Protein AF-A0A2M7T286-F1 (afdb_monomer)

Secondary structure (DSSP, 8-state):
---HHHHHHHHHHHHHH----PPPTTEEEEEEE-TTTSPPPPS--EEEEEE-TTS-EEEEEEES-HHHHHHHHHHTTSS-TT-EEEEEEE-TTS-HHHHHHHHHHHHHHH--TGGGSTT-TT--HHHHHHHHHHHHHHHTTTTS-HHHHHHHHHHHTTSS-HHHHHT-HHHHHHHHTT-

Mean predicted aligned error: 14.72 Å

pLDDT: mean 72.63, std 16.58, range [39.44, 93.81]

Foldseek 3Di:
DPPPVVVVVCVVVVVVPCPPPDDDPFWPDKDKDDPVPDDADDQAWAKKWKAALVRATADIDTDRGRRVVVVVCVVVVVDDHRIMMIITGGDPPDDPVVRLVVSVVCCVVRVHPQVPDAPRPHDPPLVVVLVVLVVVCVVCPPVDDPVSNVVNVCSNVVVDDVVVVVVDPVVVVVVVVPD

Solvent-accessible surface area (backbone atoms only — not comparable to full-atom values): 10495 Å² total; per-residue (Å²): 136,84,59,70,69,57,58,52,51,55,58,58,55,49,64,74,70,51,70,80,72,75,78,64,89,56,62,69,46,74,51,77,35,39,77,89,83,46,76,70,63,66,86,35,29,31,39,40,35,36,23,41,78,83,74,46,56,38,33,64,44,71,35,75,36,41,34,66,52,51,55,49,33,42,78,70,64,74,52,53,95,64,35,36,33,44,35,41,35,40,40,91,82,58,55,69,68,59,54,54,50,52,46,52,50,49,44,67,75,66,59,23,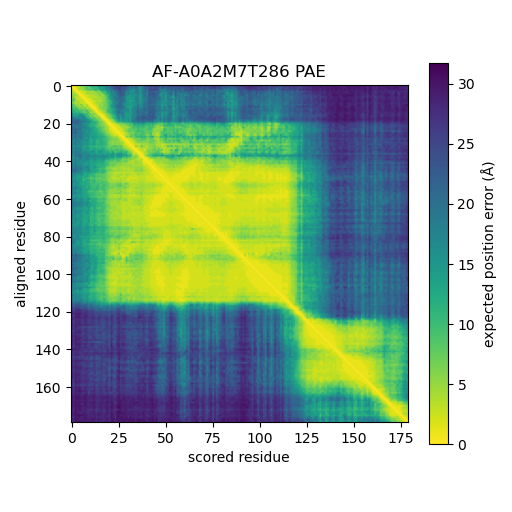61,46,64,69,41,87,72,28,84,88,40,46,57,60,56,57,51,46,52,52,50,48,54,49,48,66,76,39,64,88,75,58,54,72,70,58,51,53,51,51,51,33,47,73,70,56,80,40,61,66,78,76,44,72,76,44,72,57,62,66,48,61,65,56,73,77,113

Sequence (179 aa):
MISTKKALFYLVLFFSSLQAVELPPGVFGTSCYNYFTEELPPKSKGIYQIYNQNNTIKYVGSSLDINKRLSVHYKNGLLEAGDFIHAVIFYEEVRQVDILNYERILIRKLSPILNKHPGAPGRSWRSEQLSKLQAFSDHNQGLLNSESQIMINNLLSGKVKYKDFIVSRNLLKLMKIFR

Nearest PDB structures (foldseek):
  2lwf-assembly1_A  TM=7.433E-01  e=3.226E-04  Arabidopsis thaliana
  1yd6-assembly1_D  TM=7.441E-01  e=2.507E-04  [Bacillus] caldotenax
  1xfg-assembly1_A  TM=5.212E-01  e=2.212E+00  Escherichia coli
  6qzz-assembly1_A  TM=2.409E-01  e=8.060E-01  Omphalotus olearius
  5n0p-assembly1_B  TM=2.512E-01  e=1.037E+00  Omphalotus olearius

Radius of gyration: 20.48 Å; Cα contacts (8 Å, |Δi|>4): 198; chains: 1; bounding box: 41×47×57 Å

Structure (mmCIF, N/CA/C/O backbone):
data_AF-A0A2M7T286-F1
#
_entry.id   AF-A0A2M7T286-F1
#
loop_
_atom_site.group_PDB
_atom_site.id
_atom_site.type_symbol
_atom_site.label_atom_id
_atom_site.label_alt_id
_atom_site.label_comp_id
_atom_site.label_asym_id
_atom_site.label_entity_id
_atom_site.label_seq_id
_atom_site.pdbx_PDB_ins_code
_atom_site.Cartn_x
_atom_site.Cartn_y
_atom_site.Cartn_z
_atom_site.occupancy
_atom_site.B_iso_or_equiv
_atom_site.auth_seq_id
_atom_site.auth_comp_id
_atom_site.auth_asym_id
_atom_site.auth_atom_id
_atom_site.pdbx_PDB_model_num
ATOM 1 N N . MET A 1 1 ? -9.263 -9.805 26.322 1.00 39.44 1 MET A N 1
ATOM 2 C CA . MET A 1 1 ? -10.355 -10.623 25.745 1.00 39.44 1 MET A CA 1
ATOM 3 C C . MET A 1 1 ? -11.248 -9.727 24.902 1.00 39.44 1 MET A C 1
ATOM 5 O O . MET A 1 1 ? -11.949 -8.886 25.453 1.00 39.44 1 MET A O 1
ATOM 9 N N . ILE A 1 2 ? -11.175 -9.836 23.574 1.00 40.03 2 ILE A N 1
ATOM 10 C CA . ILE A 1 2 ? -12.084 -9.112 22.677 1.00 40.03 2 ILE A CA 1
ATOM 11 C C . ILE A 1 2 ? -13.447 -9.804 22.760 1.00 40.03 2 ILE A C 1
ATOM 13 O O . ILE A 1 2 ? -13.542 -11.018 22.609 1.00 40.03 2 ILE A O 1
ATOM 17 N N . SER A 1 3 ? -14.495 -9.035 23.057 1.00 45.22 3 SER A N 1
ATOM 18 C CA . SER A 1 3 ? -15.871 -9.534 23.094 1.00 45.22 3 SER A CA 1
ATOM 19 C C . SER A 1 3 ? -16.238 -10.134 21.735 1.00 45.22 3 SER A C 1
ATOM 21 O O . SER A 1 3 ? -16.127 -9.456 20.714 1.00 45.22 3 SER A O 1
ATOM 23 N N . THR A 1 4 ? -16.720 -11.377 21.722 1.00 47.72 4 THR A N 1
ATOM 24 C CA . THR A 1 4 ? -17.220 -12.102 20.537 1.00 47.72 4 THR A CA 1
ATOM 25 C C . THR A 1 4 ? -18.247 -11.304 19.726 1.00 47.72 4 THR A C 1
ATOM 27 O O . THR A 1 4 ? -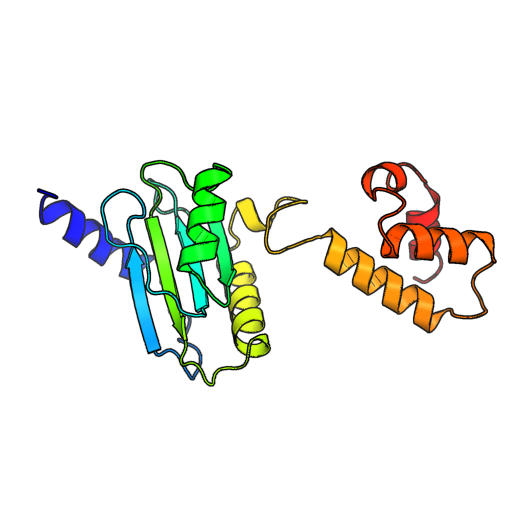18.347 -11.474 18.514 1.00 47.72 4 THR A O 1
ATOM 30 N N . LYS A 1 5 ? -18.943 -10.346 20.356 1.00 40.53 5 LYS A N 1
ATOM 31 C CA . LYS A 1 5 ? -19.857 -9.415 19.679 1.00 40.53 5 LYS A CA 1
ATOM 32 C C . LYS A 1 5 ? -19.144 -8.421 18.753 1.00 40.53 5 LYS A C 1
ATOM 34 O O . LYS A 1 5 ? -19.697 -8.076 17.716 1.00 40.53 5 LYS A O 1
ATOM 39 N N . LYS A 1 6 ? -17.920 -7.984 19.081 1.00 47.56 6 LYS A N 1
ATOM 40 C CA . LYS A 1 6 ? -17.124 -7.103 18.206 1.00 47.56 6 LYS A CA 1
ATOM 41 C C . LYS A 1 6 ? -16.619 -7.857 16.976 1.00 47.56 6 LYS A C 1
ATOM 43 O O . LYS A 1 6 ? -16.713 -7.323 15.880 1.00 47.56 6 LYS A O 1
ATOM 48 N N . ALA A 1 7 ? -16.164 -9.100 17.142 1.00 48.78 7 ALA A N 1
ATOM 49 C CA . ALA A 1 7 ? -15.716 -9.940 16.028 1.00 48.78 7 ALA A CA 1
ATOM 50 C C . ALA A 1 7 ? -16.847 -10.212 15.017 1.00 48.78 7 ALA A C 1
ATOM 52 O O . ALA A 1 7 ? -16.647 -10.042 13.818 1.00 48.78 7 ALA A O 1
ATOM 53 N N . LEU A 1 8 ? -18.058 -10.532 15.496 1.00 46.38 8 LEU A N 1
ATOM 54 C CA . LEU A 1 8 ? -19.230 -10.684 14.625 1.00 46.38 8 LEU A CA 1
ATOM 55 C C . LEU A 1 8 ? -19.619 -9.375 13.918 1.00 46.38 8 LEU A C 1
ATOM 57 O O . LEU A 1 8 ? -20.014 -9.408 12.759 1.00 46.38 8 LEU A O 1
ATOM 61 N N . PHE A 1 9 ? -19.498 -8.226 14.589 1.00 47.47 9 PHE A N 1
ATOM 62 C CA . PHE A 1 9 ? -19.827 -6.926 13.997 1.00 47.47 9 PHE A CA 1
ATOM 63 C C . PHE A 1 9 ? -18.887 -6.560 12.838 1.00 47.47 9 PHE A C 1
ATOM 65 O O . PHE A 1 9 ? -19.353 -6.108 11.793 1.00 47.47 9 PHE A O 1
ATOM 72 N N . TYR A 1 10 ? -17.584 -6.833 12.979 1.00 46.31 10 TYR A N 1
ATOM 73 C CA . TYR A 1 10 ? -16.629 -6.682 11.877 1.00 46.31 10 TYR A CA 1
ATOM 74 C C . TYR A 1 10 ? -16.924 -7.653 10.730 1.00 46.31 10 TYR A C 1
ATOM 76 O O . TYR A 1 10 ? -16.867 -7.246 9.576 1.00 46.31 10 TYR A O 1
ATOM 84 N N . LEU A 1 11 ? -17.314 -8.896 11.033 1.00 46.97 11 LEU A N 1
ATOM 85 C CA . LEU A 1 11 ? -17.616 -9.920 10.029 1.00 46.97 11 LEU A CA 1
ATOM 86 C C . LEU A 1 11 ? -18.897 -9.616 9.228 1.00 46.97 11 LEU A C 1
ATOM 88 O O . LEU A 1 11 ? -18.943 -9.863 8.027 1.00 46.97 11 LEU A O 1
ATOM 92 N N . VAL A 1 12 ? -19.918 -9.027 9.860 1.00 45.59 12 VAL A N 1
ATOM 93 C CA . VAL A 1 12 ? -21.179 -8.639 9.199 1.00 45.59 12 VAL A CA 1
ATOM 94 C C . VAL A 1 12 ? -21.024 -7.355 8.376 1.00 45.59 12 VAL A C 1
ATOM 96 O O . VAL A 1 12 ? -21.552 -7.279 7.270 1.00 45.59 12 VAL A O 1
ATOM 99 N N . LEU A 1 13 ? -20.262 -6.360 8.847 1.00 44.97 13 LEU A N 1
ATOM 100 C CA . LEU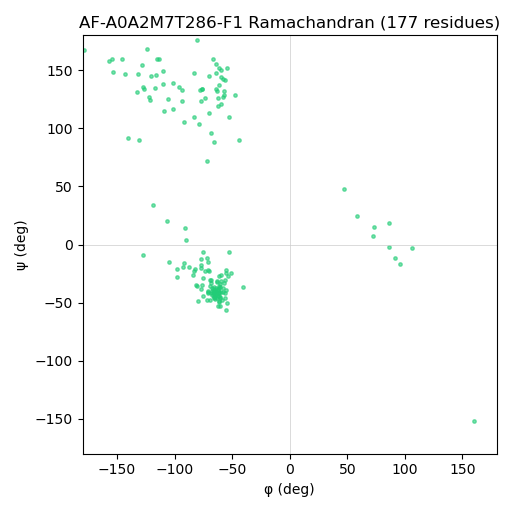 A 1 13 ? -19.979 -5.148 8.059 1.00 44.97 13 LEU A CA 1
ATOM 101 C C . LEU A 1 13 ? -19.041 -5.403 6.869 1.00 44.97 13 LEU A C 1
ATOM 103 O O . LEU A 1 13 ? -19.078 -4.647 5.897 1.00 44.97 13 LEU A O 1
ATOM 107 N N . PHE A 1 14 ? -18.241 -6.470 6.929 1.00 48.59 14 PHE A N 1
ATOM 108 C CA . PHE A 1 14 ? -17.347 -6.903 5.857 1.00 48.59 14 PHE A CA 1
ATOM 109 C C . PHE A 1 14 ? -18.107 -7.280 4.578 1.00 48.59 14 PHE A C 1
ATOM 111 O O . PHE A 1 14 ? -17.710 -6.881 3.486 1.00 48.59 14 PHE A O 1
ATOM 118 N N . PHE A 1 15 ? -19.242 -7.977 4.698 1.00 46.84 15 PHE A N 1
ATOM 119 C CA . PH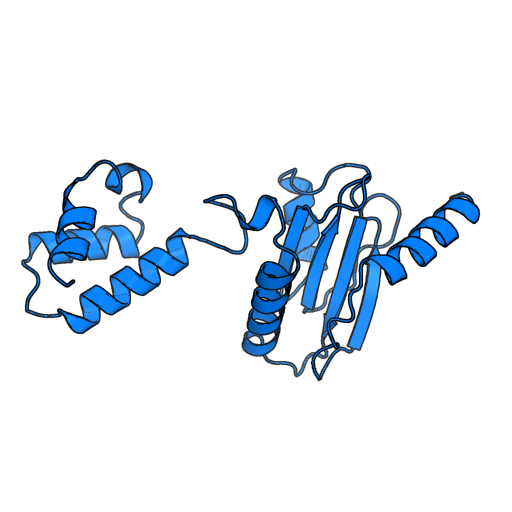E A 1 15 ? -20.043 -8.396 3.540 1.00 46.84 15 PHE A CA 1
ATOM 120 C C . PHE A 1 15 ? -20.825 -7.252 2.881 1.00 46.84 15 PHE A C 1
ATOM 122 O O . PHE A 1 15 ? -21.155 -7.339 1.702 1.00 46.84 15 PHE A O 1
ATOM 129 N N . SER A 1 16 ? -21.096 -6.166 3.606 1.00 43.31 16 SER A N 1
ATOM 130 C CA . SER A 1 16 ? -21.932 -5.065 3.109 1.00 43.31 16 SER A CA 1
ATOM 131 C C . SER A 1 16 ? -21.164 -4.045 2.261 1.00 43.31 16 SER A C 1
ATOM 133 O O . SER A 1 16 ? -21.766 -3.374 1.425 1.00 43.31 16 SER A O 1
ATOM 135 N N . SER A 1 17 ? -19.848 -3.897 2.471 1.00 45.59 17 SER A N 1
ATOM 136 C CA . SER A 1 17 ? -18.997 -2.944 1.731 1.00 45.59 17 SER A CA 1
ATOM 137 C C . SER A 1 17 ? -18.097 -3.602 0.679 1.00 45.59 17 SER A C 1
ATOM 139 O O . SER A 1 17 ? -17.625 -2.918 -0.233 1.00 45.59 17 SER A O 1
ATOM 141 N N . LEU A 1 18 ? -17.924 -4.928 0.730 1.00 48.03 18 LEU A N 1
ATOM 142 C CA . LEU A 1 18 ? -17.465 -5.737 -0.399 1.00 48.03 18 LEU A CA 1
ATOM 143 C C . LEU A 1 18 ? -18.593 -5.836 -1.437 1.00 48.03 18 LEU A C 1
ATOM 145 O O . LEU A 1 18 ? -19.182 -6.889 -1.658 1.00 48.03 18 LEU A O 1
ATOM 149 N N . GLN A 1 19 ? -18.870 -4.736 -2.141 1.00 51.16 19 GLN A N 1
ATOM 150 C CA . GLN A 1 19 ? -19.332 -4.871 -3.521 1.00 51.16 19 GLN A CA 1
ATOM 151 C C . GLN A 1 19 ? -18.300 -5.753 -4.219 1.00 51.16 19 GLN A C 1
ATOM 153 O O . GLN A 1 19 ? -17.154 -5.330 -4.357 1.00 51.16 19 GLN A O 1
ATOM 158 N N . ALA A 1 20 ? -18.701 -6.985 -4.541 1.00 54.50 20 ALA A N 1
ATOM 159 C CA . ALA A 1 20 ? -17.863 -8.092 -4.982 1.00 54.50 20 ALA A CA 1
ATOM 160 C C . ALA A 1 20 ? -16.819 -7.648 -6.016 1.00 54.50 20 ALA A C 1
ATOM 162 O O . ALA A 1 20 ? -17.055 -7.634 -7.224 1.00 54.50 20 ALA A O 1
ATOM 163 N N . VAL A 1 21 ? -15.643 -7.238 -5.543 1.00 64.25 21 VAL A N 1
ATOM 164 C CA . VAL A 1 21 ? -14.481 -7.161 -6.408 1.00 64.25 21 VAL A CA 1
ATOM 165 C C . VAL A 1 21 ? -14.020 -8.597 -6.496 1.00 64.25 21 VAL A C 1
ATOM 167 O O . VAL A 1 21 ? -13.492 -9.132 -5.523 1.00 64.25 21 VAL A O 1
ATOM 170 N N . GLU A 1 22 ? -14.315 -9.227 -7.632 1.00 73.62 22 GLU A N 1
ATOM 171 C CA . GLU A 1 22 ? -13.826 -10.566 -7.927 1.00 73.62 22 GLU A CA 1
ATOM 172 C C . GLU A 1 22 ? -12.330 -10.621 -7.630 1.00 73.62 22 GLU A C 1
ATOM 174 O O . GLU A 1 22 ? -11.558 -9.747 -8.050 1.00 73.62 22 GLU A O 1
ATOM 179 N N . LEU A 1 23 ? -11.945 -11.623 -6.842 1.00 74.50 23 LEU A N 1
ATOM 180 C CA . LEU A 1 23 ? -10.549 -11.829 -6.520 1.00 74.50 23 LEU A CA 1
ATOM 181 C C . LEU A 1 23 ? -9.805 -12.144 -7.822 1.00 74.50 23 LEU A C 1
ATOM 183 O O . LEU A 1 23 ? -10.263 -12.980 -8.603 1.00 74.50 23 LEU A O 1
ATOM 187 N N . PRO A 1 24 ? -8.669 -11.483 -8.080 1.00 76.62 24 PRO A N 1
ATOM 188 C CA . PRO A 1 24 ? -7.876 -11.782 -9.256 1.00 76.62 24 PRO A CA 1
ATOM 189 C C . PRO A 1 24 ? -7.342 -13.221 -9.180 1.00 76.62 24 PRO A C 1
ATOM 191 O O . PRO A 1 24 ? -7.169 -13.767 -8.085 1.00 76.62 24 PRO A O 1
ATOM 194 N N . PRO A 1 25 ? -7.029 -13.846 -10.325 1.00 76.00 25 PRO A N 1
ATOM 195 C CA . PRO A 1 25 ? -6.355 -15.137 -10.329 1.00 76.00 25 PRO A CA 1
ATOM 196 C C . PRO A 1 25 ? -5.033 -15.056 -9.550 1.00 76.00 25 PRO A C 1
ATOM 198 O O . PRO A 1 25 ? -4.311 -14.059 -9.621 1.00 76.00 25 PRO A O 1
ATOM 201 N N . GLY A 1 26 ? -4.716 -16.115 -8.802 1.00 75.56 26 GLY A N 1
ATOM 202 C CA . GLY A 1 26 ? -3.483 -16.192 -8.015 1.00 75.56 26 GLY A CA 1
ATOM 203 C C . GLY A 1 26 ? -3.559 -15.582 -6.607 1.00 75.56 26 GLY A C 1
ATOM 204 O O . GLY A 1 26 ? -2.520 -15.309 -6.001 1.00 75.56 26 GLY A O 1
ATOM 205 N N . VAL A 1 27 ? -4.759 -15.384 -6.057 1.00 75.50 27 VAL A N 1
ATOM 206 C CA . VAL A 1 27 ? -4.933 -15.064 -4.632 1.00 75.50 27 VAL A CA 1
ATOM 207 C C . VAL A 1 27 ? -4.756 -16.328 -3.790 1.00 75.50 27 VAL A C 1
ATOM 209 O O . VAL A 1 27 ? -5.452 -17.316 -3.997 1.00 75.50 27 VAL A O 1
ATOM 212 N N . PHE A 1 28 ? -3.827 -16.270 -2.836 1.00 72.50 28 PHE A N 1
ATOM 213 C CA . PHE A 1 28 ? -3.577 -17.324 -1.849 1.00 72.50 28 PHE A CA 1
ATOM 214 C C . PHE A 1 28 ? -4.579 -17.256 -0.692 1.00 72.50 28 PHE A C 1
ATOM 216 O O . PHE A 1 28 ? -5.006 -18.277 -0.164 1.00 72.50 28 PHE A O 1
ATOM 223 N N . GLY A 1 29 ? -4.972 -16.043 -0.300 1.00 75.88 29 GLY A N 1
ATOM 224 C CA . GLY A 1 29 ? -5.943 -15.839 0.764 1.00 75.88 29 GLY A CA 1
ATOM 225 C C . GLY A 1 29 ? -6.258 -14.371 1.007 1.00 75.88 29 GLY A C 1
ATOM 226 O O . GLY A 1 29 ? -5.566 -13.468 0.532 1.00 75.88 29 GLY A O 1
ATOM 227 N N . THR A 1 30 ? -7.315 -14.136 1.774 1.00 75.94 30 THR A N 1
ATOM 228 C CA . THR A 1 30 ? -7.719 -12.810 2.245 1.00 75.94 30 THR A CA 1
ATOM 229 C C . THR A 1 30 ? -7.884 -12.847 3.749 1.00 75.94 30 THR A C 1
ATOM 231 O O . THR A 1 30 ? -8.515 -13.767 4.268 1.00 75.94 30 THR A O 1
ATOM 234 N N . SER A 1 31 ? -7.375 -11.831 4.431 1.00 78.88 31 SER A N 1
ATOM 235 C CA . SER A 1 31 ? -7.410 -11.768 5.887 1.00 78.88 31 SER A CA 1
ATOM 236 C C . SER A 1 31 ? -7.635 -10.338 6.358 1.00 78.88 31 SER A C 1
ATOM 238 O O . SER A 1 31 ? -7.170 -9.377 5.739 1.00 78.88 31 SER A O 1
ATOM 240 N N . CYS A 1 32 ? -8.338 -10.205 7.477 1.00 76.12 32 CYS A N 1
ATOM 241 C CA . CYS A 1 32 ? -8.468 -8.946 8.196 1.00 76.12 32 CYS A CA 1
ATOM 242 C C . CYS A 1 32 ? -7.533 -8.953 9.395 1.00 76.12 32 CYS A C 1
ATOM 244 O O . CYS A 1 32 ? -7.417 -9.970 10.069 1.00 76.12 32 CYS A O 1
ATOM 246 N N . TYR A 1 33 ? -6.895 -7.815 9.632 1.00 77.25 33 TYR A N 1
ATOM 247 C CA . TYR A 1 33 ? -5.938 -7.613 10.700 1.00 77.25 33 TYR A CA 1
ATOM 248 C C . TYR A 1 33 ? -6.248 -6.318 11.433 1.00 77.25 33 TYR A C 1
ATOM 250 O O . TYR A 1 33 ? -6.358 -5.248 10.825 1.00 77.25 33 TYR A O 1
ATOM 258 N N . ASN A 1 34 ? -6.291 -6.387 12.754 1.00 76.12 34 ASN A N 1
ATOM 259 C CA . ASN A 1 34 ? -6.085 -5.220 13.592 1.00 76.12 34 ASN A CA 1
ATOM 260 C C . ASN A 1 34 ? -4.598 -5.116 13.949 1.00 76.12 34 ASN A C 1
ATOM 262 O O . ASN A 1 34 ? -4.106 -5.847 14.806 1.00 76.12 34 ASN A O 1
ATOM 266 N N . TYR A 1 35 ? -3.892 -4.169 13.323 1.00 73.75 35 TYR A N 1
ATOM 267 C CA . TYR A 1 35 ? -2.443 -3.989 13.496 1.00 73.75 35 TYR A CA 1
ATOM 268 C C . TYR A 1 35 ? -2.010 -3.848 14.969 1.00 73.75 35 TYR A C 1
ATOM 270 O O . TYR A 1 35 ? -0.877 -4.172 15.311 1.00 73.75 35 TYR A O 1
ATOM 278 N N . PHE A 1 36 ? -2.894 -3.353 15.839 1.00 71.62 36 PHE A N 1
ATOM 279 C CA . PHE A 1 36 ? -2.583 -3.060 17.239 1.00 71.62 36 PHE A CA 1
ATOM 280 C C . PHE A 1 36 ? -2.890 -4.20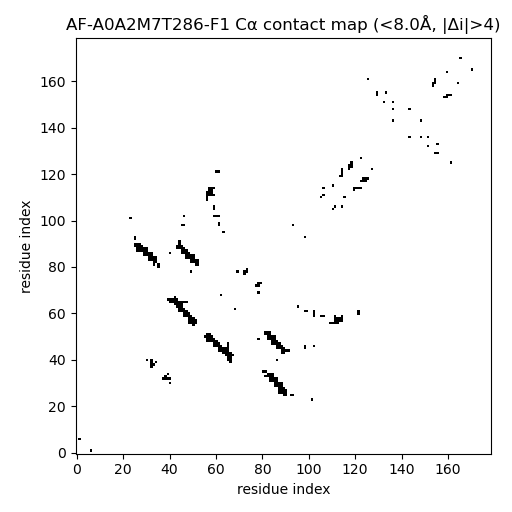8 18.200 1.00 71.62 36 PHE A C 1
ATOM 282 O O . PHE A 1 36 ? -2.393 -4.199 19.324 1.00 71.62 36 PHE A O 1
ATOM 289 N N . THR A 1 37 ? -3.738 -5.161 17.809 1.00 72.38 37 THR A N 1
ATOM 290 C CA . THR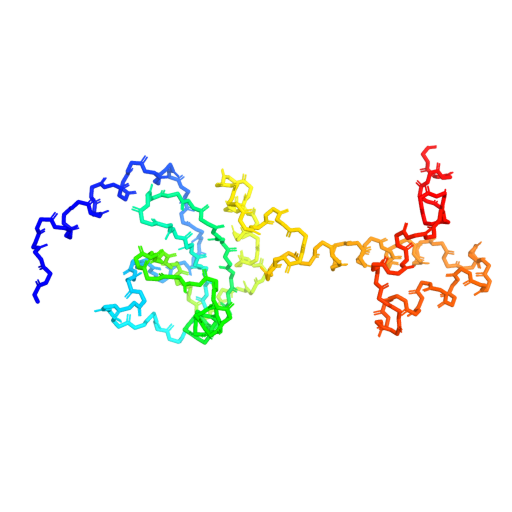 A 1 37 ? -4.233 -6.203 18.724 1.00 72.38 37 THR A CA 1
ATOM 291 C C . THR A 1 37 ? -4.057 -7.621 18.207 1.00 72.38 37 THR A C 1
ATOM 293 O O . THR A 1 37 ? -4.318 -8.561 18.952 1.00 72.38 37 THR A O 1
ATOM 296 N N . GLU A 1 38 ? -3.658 -7.788 16.950 1.00 73.56 38 GLU A N 1
ATOM 297 C CA . GLU A 1 38 ? -3.543 -9.082 16.285 1.00 73.56 38 GLU A CA 1
ATOM 298 C C . GLU A 1 38 ? -2.132 -9.303 15.742 1.00 73.56 38 GLU A C 1
ATOM 300 O O . GLU A 1 38 ? -1.293 -8.400 15.697 1.00 73.56 38 GLU A O 1
ATOM 305 N N . GLU A 1 39 ? -1.872 -10.543 15.339 1.00 73.44 39 GLU A N 1
ATOM 306 C CA . GLU A 1 39 ? -0.638 -10.910 14.665 1.00 73.44 39 GLU A CA 1
ATOM 307 C C . GLU A 1 39 ? -0.551 -10.175 13.320 1.00 73.44 39 GLU A C 1
ATOM 309 O O . GLU A 1 39 ? -1.526 -10.091 12.570 1.00 73.44 39 GLU A O 1
ATOM 314 N N . LEU A 1 40 ? 0.613 -9.595 13.022 1.00 75.62 40 LEU A N 1
ATOM 315 C CA . LEU A 1 40 ? 0.825 -8.887 11.763 1.00 75.62 40 LEU A CA 1
ATOM 316 C C . LEU A 1 40 ? 0.612 -9.834 10.570 1.00 75.62 40 LEU A C 1
ATOM 318 O O . LEU A 1 40 ? 0.922 -11.023 10.679 1.00 75.62 40 LEU A O 1
ATOM 322 N N . PRO A 1 41 ? 0.173 -9.327 9.401 1.00 80.62 41 PRO A N 1
ATOM 323 C CA . PRO A 1 41 ? 0.064 -10.158 8.209 1.00 80.62 41 PRO A CA 1
ATOM 324 C C . PRO A 1 41 ? 1.388 -10.859 7.891 1.00 80.62 41 PRO A C 1
ATOM 326 O O . PRO A 1 41 ? 2.463 -10.327 8.206 1.00 80.62 41 PRO A O 1
ATOM 329 N N . PRO A 1 42 ? 1.336 -12.032 7.238 1.00 84.56 42 PRO A N 1
ATOM 330 C CA . PRO A 1 42 ? 2.534 -12.787 6.909 1.00 84.56 42 PRO A CA 1
ATOM 331 C C . PRO A 1 42 ? 3.453 -11.977 5.990 1.00 84.56 42 PRO A C 1
ATOM 333 O O . PRO A 1 42 ? 2.999 -11.146 5.195 1.00 84.56 42 PRO A O 1
ATOM 336 N N . LYS A 1 43 ? 4.759 -12.252 6.070 1.00 91.06 43 LYS A N 1
ATOM 337 C CA . LYS A 1 43 ? 5.773 -11.707 5.154 1.00 91.06 43 LYS A CA 1
ATOM 338 C C . LYS A 1 43 ? 5.536 -12.257 3.755 1.00 91.06 43 LYS A C 1
ATOM 340 O O . LYS A 1 43 ? 6.026 -13.317 3.392 1.00 91.06 43 LYS A O 1
ATOM 345 N N . SER A 1 44 ? 4.708 -11.553 3.010 1.00 89.62 44 SER A N 1
ATOM 346 C CA . SER A 1 44 ? 4.181 -12.010 1.738 1.00 89.62 44 SER A CA 1
ATOM 347 C C . SER A 1 44 ? 3.813 -10.813 0.884 1.00 89.62 44 SER A C 1
ATOM 349 O O . SER A 1 44 ? 3.610 -9.695 1.382 1.00 89.62 44 SER A O 1
ATOM 351 N N . LYS A 1 45 ? 3.721 -11.059 -0.418 1.00 91.62 45 LYS A N 1
ATOM 352 C CA . LYS A 1 45 ? 3.293 -10.045 -1.364 1.00 91.62 45 LYS A CA 1
ATOM 353 C C . LYS A 1 45 ? 1.776 -9.958 -1.428 1.00 91.62 45 LYS A C 1
ATOM 355 O O . LYS A 1 45 ? 1.059 -10.956 -1.353 1.00 91.62 45 LYS A O 1
ATOM 360 N N . GLY A 1 46 ? 1.303 -8.748 -1.668 1.00 92.69 46 GLY A N 1
ATOM 361 C CA . GLY A 1 46 ? -0.080 -8.520 -2.020 1.00 92.69 46 GLY A CA 1
ATOM 362 C C . GLY A 1 46 ? -0.536 -7.096 -1.800 1.00 92.69 46 GLY A C 1
ATOM 363 O O . GLY A 1 46 ? 0.246 -6.149 -1.913 1.00 92.69 46 GLY A O 1
ATOM 364 N N . ILE A 1 47 ? -1.828 -6.956 -1.540 1.00 93.19 47 ILE A N 1
ATOM 365 C CA . ILE A 1 47 ? -2.514 -5.675 -1.419 1.00 93.19 47 ILE A CA 1
ATOM 366 C C . ILE A 1 47 ? -3.130 -5.556 -0.042 1.00 93.19 47 ILE A C 1
ATOM 368 O O . ILE A 1 47 ? -3.613 -6.531 0.512 1.00 93.19 47 ILE A O 1
ATOM 372 N N . TYR A 1 48 ? -3.139 -4.347 0.498 1.00 93.75 48 TYR A N 1
ATOM 373 C CA . TYR A 1 48 ? -3.786 -4.029 1.755 1.00 93.75 48 TYR A CA 1
ATOM 374 C C . TYR A 1 48 ? -4.648 -2.778 1.607 1.00 93.75 48 TYR A C 1
ATOM 376 O O . TYR A 1 48 ? -4.340 -1.854 0.851 1.00 93.75 48 TYR A O 1
ATOM 384 N N . GLN A 1 49 ? -5.743 -2.771 2.350 1.00 93.81 49 GLN A N 1
ATOM 385 C CA . GLN A 1 49 ? -6.734 -1.714 2.428 1.00 93.81 49 GLN A CA 1
ATOM 386 C C . GLN A 1 49 ? -6.818 -1.298 3.893 1.00 93.81 49 GLN A C 1
ATOM 388 O O . GLN A 1 49 ? -6.979 -2.150 4.762 1.00 93.81 49 GLN A O 1
ATOM 393 N N . ILE A 1 50 ? -6.664 -0.011 4.171 1.00 92.81 50 ILE A N 1
ATOM 394 C CA . ILE A 1 50 ? -6.697 0.549 5.521 1.00 92.81 50 ILE A CA 1
ATOM 395 C C . ILE A 1 50 ? -8.021 1.276 5.680 1.00 92.81 50 ILE A C 1
ATOM 397 O O . ILE A 1 50 ? -8.336 2.176 4.894 1.00 92.81 50 ILE A O 1
ATOM 401 N N . TYR A 1 51 ? -8.760 0.909 6.713 1.00 91.44 51 TYR A N 1
ATOM 402 C CA . TYR A 1 51 ? -10.030 1.506 7.085 1.00 91.44 51 TYR A CA 1
ATOM 403 C C . TYR A 1 51 ? -9.903 2.167 8.448 1.00 91.44 51 TYR A C 1
ATOM 405 O O . TYR A 1 51 ? -9.184 1.674 9.314 1.00 91.44 51 TYR A O 1
ATOM 413 N N . ASN A 1 52 ? -10.616 3.274 8.630 1.00 90.62 52 ASN A N 1
ATOM 414 C CA . ASN A 1 52 ? -10.731 3.908 9.938 1.00 90.62 52 ASN A CA 1
ATOM 415 C C . ASN A 1 52 ? -11.774 3.214 10.824 1.00 90.62 52 ASN A C 1
ATOM 417 O O . ASN A 1 52 ? -12.530 2.352 10.377 1.00 90.62 52 ASN A O 1
ATOM 421 N N . GLN A 1 53 ? -11.877 3.675 12.070 1.00 87.88 53 GLN A N 1
ATOM 422 C CA . GLN A 1 53 ? -12.873 3.215 13.049 1.00 87.88 53 GLN A CA 1
ATOM 423 C C . GLN A 1 53 ? -14.330 3.326 12.555 1.00 87.88 53 GLN A C 1
ATOM 425 O O . GLN A 1 53 ? -15.194 2.577 13.003 1.00 87.88 53 GLN A O 1
ATOM 430 N N . ASN A 1 54 ? -14.596 4.226 11.603 1.00 89.12 54 ASN A N 1
ATOM 431 C CA . ASN A 1 54 ? -15.911 4.445 10.996 1.00 89.12 54 ASN A CA 1
ATOM 432 C C . ASN A 1 54 ? -16.134 3.592 9.732 1.00 89.12 54 ASN A C 1
ATOM 434 O O . ASN A 1 54 ? -17.034 3.889 8.949 1.00 89.12 54 ASN A O 1
ATOM 438 N N . ASN A 1 55 ? -15.301 2.573 9.483 1.00 86.31 55 ASN A N 1
ATOM 439 C CA . ASN A 1 55 ? -15.373 1.698 8.305 1.00 86.31 55 ASN A CA 1
ATOM 440 C C . ASN A 1 55 ? -15.250 2.450 6.960 1.00 86.31 55 ASN A C 1
ATOM 442 O O . ASN A 1 55 ? -15.709 1.991 5.917 1.00 86.31 55 ASN A O 1
ATOM 446 N N . THR A 1 56 ? -14.624 3.628 6.956 1.00 90.06 56 THR A N 1
ATOM 447 C CA . THR A 1 56 ? -14.314 4.370 5.728 1.00 90.06 56 THR A CA 1
ATOM 448 C C . THR A 1 56 ? -12.908 4.033 5.268 1.00 90.06 56 THR A C 1
ATOM 450 O O . THR A 1 56 ? -11.957 4.069 6.053 1.00 90.06 56 THR A O 1
ATOM 453 N N . ILE A 1 57 ? -12.761 3.745 3.976 1.00 92.12 57 ILE A N 1
ATOM 454 C CA . ILE A 1 57 ? -11.465 3.410 3.400 1.00 92.12 57 ILE A CA 1
ATOM 455 C C . ILE A 1 57 ? -10.544 4.641 3.342 1.00 92.12 57 ILE A C 1
ATOM 457 O O . ILE A 1 57 ? -10.777 5.614 2.617 1.00 92.12 57 ILE A O 1
ATOM 461 N N . LYS A 1 58 ? -9.467 4.594 4.130 1.00 90.94 58 LYS A N 1
ATOM 462 C CA . LYS A 1 58 ? -8.418 5.618 4.177 1.00 90.94 58 LYS A CA 1
ATOM 463 C C . LYS A 1 58 ? -7.459 5.441 3.014 1.00 90.94 58 LYS A C 1
ATOM 465 O O . LYS A 1 58 ? -7.146 6.416 2.336 1.00 90.94 58 LYS A O 1
ATOM 470 N N . TYR A 1 59 ? -6.983 4.219 2.788 1.00 92.31 59 TYR A N 1
ATOM 471 C CA . TYR A 1 59 ? -5.852 3.973 1.900 1.00 92.31 59 TYR A CA 1
ATOM 472 C C . TYR A 1 59 ? -5.878 2.570 1.289 1.00 92.31 59 TYR A C 1
ATOM 474 O O . TYR A 1 59 ? -6.308 1.619 1.930 1.00 92.31 59 TYR A O 1
ATOM 482 N N . VAL A 1 60 ? -5.365 2.439 0.070 1.00 92.88 60 VAL A N 1
ATOM 483 C CA . VAL A 1 60 ? -5.074 1.160 -0.588 1.00 92.88 60 VAL A CA 1
ATOM 484 C C . VAL A 1 60 ? -3.623 1.178 -1.045 1.00 92.88 60 VAL A C 1
ATOM 486 O O . VAL A 1 60 ? -3.177 2.163 -1.635 1.00 92.88 60 VAL A O 1
ATOM 489 N N . GLY A 1 61 ? -2.893 0.098 -0.787 1.00 93.00 61 GLY A N 1
ATOM 490 C CA . GLY A 1 61 ? -1.511 -0.047 -1.225 1.00 93.00 61 GLY A CA 1
ATOM 491 C C . GLY A 1 61 ? -1.159 -1.481 -1.590 1.00 93.00 61 GLY A C 1
ATOM 492 O O . GLY A 1 61 ? -1.801 -2.422 -1.130 1.00 93.00 61 GLY A O 1
ATOM 493 N N . SER A 1 62 ? -0.100 -1.653 -2.373 1.00 93.56 62 SER A N 1
ATOM 494 C CA . SER A 1 62 ? 0.526 -2.956 -2.618 1.00 93.56 62 SER A CA 1
ATOM 495 C C . SER A 1 62 ? 1.939 -3.042 -2.033 1.00 93.56 62 SER A C 1
ATOM 497 O O . SER A 1 62 ? 2.581 -2.028 -1.726 1.00 93.56 62 SER A O 1
ATOM 499 N N . SER A 1 63 ? 2.428 -4.263 -1.816 1.00 93.56 63 SER A N 1
ATOM 500 C CA . SER A 1 63 ? 3.827 -4.525 -1.474 1.00 93.56 63 SER A CA 1
ATOM 501 C C . SER A 1 63 ? 4.246 -5.953 -1.817 1.00 93.56 63 SER A C 1
ATOM 503 O O . SER A 1 63 ? 3.407 -6.844 -1.889 1.00 93.56 63 SER A O 1
ATOM 505 N N . LEU A 1 64 ? 5.554 -6.170 -1.977 1.00 91.38 64 LEU A N 1
ATOM 506 C CA . LEU A 1 64 ? 6.153 -7.510 -1.984 1.00 91.38 64 LEU A CA 1
ATOM 507 C C . LEU A 1 64 ? 6.277 -8.098 -0.570 1.00 91.38 64 LEU A C 1
ATOM 509 O O . LEU A 1 64 ? 6.392 -9.305 -0.415 1.00 91.38 64 LEU A O 1
ATOM 513 N N . ASP A 1 65 ? 6.237 -7.234 0.445 1.00 92.62 65 ASP A N 1
ATOM 514 C CA . ASP A 1 65 ? 6.232 -7.603 1.855 1.00 92.62 65 ASP A CA 1
ATOM 515 C C . ASP A 1 65 ? 5.267 -6.660 2.585 1.00 92.62 65 ASP A C 1
ATOM 517 O O . ASP A 1 65 ? 5.617 -5.541 2.987 1.00 92.62 65 ASP A O 1
ATOM 521 N N . ILE A 1 66 ? 4.006 -7.092 2.686 1.00 91.62 66 ILE A N 1
ATOM 522 C CA . ILE A 1 66 ? 2.941 -6.312 3.325 1.00 91.62 66 ILE A CA 1
ATOM 523 C C . ILE A 1 66 ? 3.296 -6.027 4.786 1.00 91.62 66 ILE A C 1
ATOM 525 O O . ILE A 1 66 ? 3.111 -4.896 5.234 1.00 91.62 66 ILE A O 1
ATOM 529 N N . ASN A 1 67 ? 3.858 -7.002 5.504 1.00 91.38 67 ASN A N 1
ATOM 530 C CA . ASN A 1 67 ? 4.259 -6.855 6.901 1.00 91.38 67 ASN A CA 1
ATOM 531 C C . ASN A 1 67 ? 5.211 -5.663 7.071 1.00 91.38 67 ASN A C 1
ATOM 533 O O . ASN A 1 67 ? 4.895 -4.692 7.766 1.00 91.38 67 ASN A O 1
ATOM 537 N N . LYS A 1 68 ? 6.320 -5.674 6.321 1.00 91.75 68 LYS A N 1
ATOM 538 C CA . LYS A 1 68 ? 7.308 -4.589 6.337 1.00 91.75 68 LYS A CA 1
ATOM 539 C C . LYS A 1 68 ? 6.684 -3.247 5.965 1.00 91.75 68 LYS A C 1
ATOM 541 O O . LYS A 1 68 ? 7.016 -2.222 6.564 1.00 91.75 68 LYS A O 1
ATOM 546 N N . ARG A 1 69 ? 5.788 -3.223 4.974 1.00 92.12 69 ARG A N 1
ATOM 547 C CA . ARG A 1 69 ? 5.151 -1.984 4.508 1.00 92.12 69 ARG A CA 1
ATOM 548 C C . ARG A 1 69 ? 4.199 -1.388 5.542 1.00 92.12 69 ARG A C 1
ATOM 550 O O . ARG A 1 69 ? 4.226 -0.175 5.741 1.00 92.12 69 ARG A O 1
ATOM 557 N N . LEU A 1 70 ? 3.404 -2.213 6.214 1.00 90.62 70 LEU A N 1
ATOM 558 C CA . LEU A 1 70 ? 2.505 -1.761 7.272 1.00 90.62 70 LEU A CA 1
ATOM 559 C C . LEU A 1 70 ? 3.281 -1.245 8.484 1.00 90.62 70 LEU A C 1
ATOM 561 O O . LEU A 1 70 ? 2.927 -0.200 9.021 1.00 90.62 70 LEU A O 1
ATOM 565 N N . SER A 1 71 ? 4.403 -1.875 8.845 1.00 88.88 71 SER A N 1
ATOM 566 C CA . SER A 1 71 ? 5.274 -1.338 9.896 1.00 88.88 71 SER A CA 1
ATOM 567 C C . SER A 1 71 ? 5.831 0.046 9.574 1.00 88.88 71 SER A C 1
ATOM 569 O O . SER A 1 71 ? 5.986 0.870 10.474 1.00 88.88 71 SER A O 1
ATOM 571 N N . VAL A 1 72 ? 6.110 0.339 8.301 1.00 87.88 72 VAL A N 1
ATOM 572 C CA . VAL A 1 72 ? 6.495 1.692 7.871 1.00 87.88 72 VAL A CA 1
ATOM 573 C C . VAL A 1 72 ? 5.325 2.668 8.012 1.00 87.88 72 VAL A C 1
ATOM 575 O O . VAL A 1 72 ? 5.519 3.770 8.514 1.00 87.88 72 VAL A O 1
ATOM 578 N N . HIS A 1 73 ? 4.113 2.274 7.615 1.00 87.94 73 HIS A N 1
ATOM 579 C CA . HIS A 1 73 ? 2.920 3.119 7.762 1.00 87.94 73 HIS A CA 1
ATOM 580 C C . HIS A 1 73 ? 2.596 3.434 9.218 1.00 87.94 73 HIS A C 1
ATOM 582 O O . HIS A 1 73 ? 2.242 4.569 9.520 1.00 87.94 73 HIS A O 1
ATOM 588 N N . TYR A 1 74 ? 2.784 2.468 10.114 1.00 84.50 74 TYR A N 1
ATOM 589 C CA . TYR A 1 74 ? 2.680 2.680 11.554 1.00 84.50 74 TYR A CA 1
ATOM 590 C C . TYR A 1 74 ? 3.701 3.708 12.050 1.00 84.50 74 TYR A C 1
ATOM 592 O O . TYR A 1 74 ? 3.328 4.717 12.641 1.00 84.50 74 TYR A O 1
ATOM 600 N N . LYS A 1 75 ? 4.988 3.514 11.733 1.00 82.44 75 LYS A N 1
ATOM 601 C CA . LYS A 1 75 ? 6.060 4.443 12.139 1.00 82.44 75 LYS A CA 1
ATOM 602 C C . LYS A 1 75 ? 5.863 5.864 11.606 1.00 82.44 75 LYS A C 1
ATOM 604 O O . LYS A 1 75 ? 6.261 6.818 12.264 1.00 82.44 75 LYS A O 1
ATOM 609 N N . ASN A 1 76 ? 5.254 5.999 10.432 1.00 82.00 76 ASN A N 1
ATOM 610 C CA . ASN A 1 76 ? 5.004 7.287 9.788 1.00 82.00 76 ASN A CA 1
ATOM 611 C C . ASN A 1 76 ? 3.653 7.916 10.178 1.00 82.00 76 ASN A C 1
ATOM 613 O O . ASN A 1 76 ? 3.293 8.943 9.607 1.00 82.00 76 ASN A O 1
ATOM 617 N N . GLY A 1 77 ? 2.893 7.304 11.093 1.00 81.56 77 GLY A N 1
ATOM 618 C CA . GLY A 1 77 ? 1.606 7.824 11.567 1.00 81.56 77 GLY A CA 1
ATOM 619 C C . GLY A 1 77 ? 0.450 7.709 10.568 1.00 81.56 77 GLY A C 1
ATOM 620 O O . GLY A 1 77 ? -0.573 8.356 10.746 1.00 81.56 77 GLY A O 1
ATOM 621 N N . LEU A 1 78 ? 0.588 6.907 9.506 1.00 84.06 78 LEU A N 1
ATOM 622 C CA . LEU A 1 78 ? -0.513 6.648 8.570 1.00 84.06 78 LEU A CA 1
ATOM 623 C C . LEU A 1 78 ? -1.537 5.667 9.166 1.00 84.06 78 LEU A C 1
ATOM 625 O O . LEU A 1 78 ? -2.733 5.795 8.895 1.00 84.06 78 LEU A O 1
ATOM 629 N N . LEU A 1 79 ? -1.055 4.701 9.959 1.00 86.31 79 LEU A N 1
ATOM 630 C CA . LEU A 1 79 ? -1.882 3.788 10.750 1.00 86.31 79 LEU A CA 1
ATOM 631 C C . LEU A 1 79 ? -2.074 4.343 12.160 1.00 86.31 79 LEU A C 1
ATOM 633 O O . LEU A 1 79 ? -1.101 4.567 12.880 1.00 86.31 79 LEU A O 1
ATOM 637 N N . GLU A 1 80 ? -3.328 4.506 12.555 1.00 86.56 80 GLU A N 1
ATOM 638 C CA . GLU A 1 80 ? -3.739 5.053 13.846 1.00 86.56 80 GLU A CA 1
ATOM 639 C C . GLU A 1 80 ? -4.480 3.997 14.672 1.00 86.56 80 GLU A C 1
ATOM 641 O O . GLU A 1 80 ? -5.003 3.015 14.141 1.00 86.56 80 GLU A O 1
ATOM 646 N N . ALA A 1 81 ? -4.540 4.189 15.992 1.00 82.69 81 ALA A N 1
ATOM 647 C CA . ALA A 1 81 ? -5.246 3.267 16.873 1.00 82.69 81 ALA A CA 1
ATOM 648 C C . ALA A 1 81 ? -6.720 3.128 16.451 1.00 82.69 81 ALA A C 1
ATOM 650 O O . ALA A 1 81 ? -7.434 4.118 16.301 1.00 82.69 81 ALA A O 1
ATOM 651 N N . GLY A 1 82 ? -7.183 1.889 16.281 1.00 82.44 82 GLY A N 1
ATOM 652 C CA . GLY A 1 82 ? -8.542 1.581 15.830 1.00 82.44 82 GLY A CA 1
ATOM 653 C C . GLY A 1 82 ? -8.731 1.558 14.310 1.00 82.44 82 GLY A C 1
ATOM 654 O O . GLY A 1 82 ? -9.821 1.210 13.860 1.00 82.44 82 GLY A O 1
ATOM 655 N N . ASP A 1 83 ? -7.692 1.862 13.525 1.00 87.62 83 ASP A N 1
ATOM 656 C CA . ASP A 1 83 ? -7.667 1.456 12.122 1.00 87.62 83 ASP A CA 1
ATOM 657 C C . ASP A 1 83 ? -7.651 -0.078 12.025 1.00 87.62 83 ASP A C 1
ATOM 659 O O . ASP A 1 83 ? -7.047 -0.772 12.850 1.00 87.62 83 ASP A O 1
ATOM 663 N N . PHE A 1 84 ? -8.270 -0.612 10.976 1.00 89.44 84 PHE A N 1
ATOM 664 C CA . PHE A 1 84 ? -8.178 -2.028 10.633 1.00 89.44 84 PHE A CA 1
ATOM 665 C C . PHE A 1 84 ? -7.768 -2.209 9.176 1.00 89.44 84 PHE A C 1
ATOM 667 O O . PHE A 1 84 ? -7.954 -1.336 8.323 1.00 89.44 84 PHE A O 1
ATOM 674 N N . ILE A 1 85 ? -7.152 -3.353 8.906 1.00 90.06 85 ILE A N 1
ATOM 675 C CA . ILE A 1 85 ? -6.469 -3.634 7.654 1.00 90.06 85 ILE A CA 1
ATOM 676 C C . ILE A 1 85 ? -7.098 -4.865 7.030 1.00 90.06 85 ILE A C 1
ATOM 678 O O . ILE A 1 85 ? -7.112 -5.931 7.631 1.00 90.06 85 ILE A O 1
ATOM 682 N N . HIS A 1 86 ? -7.557 -4.748 5.795 1.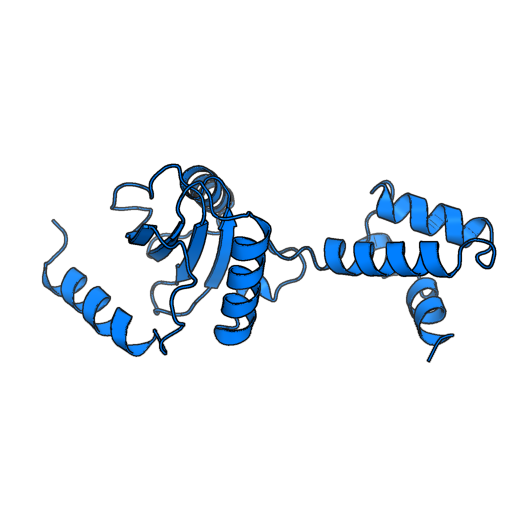00 89.88 86 HIS A N 1
ATOM 683 C CA . HIS A 1 86 ? -7.912 -5.900 4.981 1.00 89.88 86 HIS A CA 1
ATOM 684 C C . HIS A 1 86 ? -6.777 -6.158 3.991 1.00 89.88 86 HIS A C 1
ATOM 686 O O . HIS A 1 86 ? -6.495 -5.308 3.147 1.00 89.88 86 HIS A O 1
ATOM 692 N N . ALA A 1 87 ? -6.117 -7.310 4.093 1.00 88.62 87 ALA A N 1
ATOM 693 C CA . ALA A 1 87 ? -5.058 -7.714 3.179 1.00 88.62 87 ALA A CA 1
ATOM 694 C C . ALA A 1 87 ? -5.482 -8.887 2.282 1.00 88.62 87 ALA A C 1
ATOM 696 O O . ALA A 1 87 ? -6.089 -9.857 2.732 1.00 88.62 87 ALA A O 1
ATOM 697 N N . VAL A 1 88 ? -5.113 -8.791 1.009 1.00 87.81 88 VAL A N 1
ATOM 698 C CA . VAL A 1 88 ? -5.225 -9.826 -0.019 1.00 87.81 88 VAL A CA 1
ATOM 699 C C . VAL A 1 88 ? -3.812 -10.307 -0.330 1.00 87.81 88 VAL A C 1
ATOM 701 O O . VAL A 1 88 ? -2.989 -9.534 -0.829 1.00 87.81 88 VAL A O 1
ATOM 704 N N . ILE A 1 89 ? -3.533 -11.569 -0.018 1.00 88.50 89 ILE A N 1
ATOM 705 C CA . ILE A 1 89 ? -2.228 -12.216 -0.168 1.00 88.50 89 ILE A CA 1
ATOM 706 C C . ILE A 1 89 ? -2.201 -12.976 -1.496 1.00 88.50 89 ILE A C 1
ATOM 708 O O . ILE A 1 89 ? -3.150 -13.688 -1.827 1.00 88.50 89 ILE A O 1
ATOM 712 N N . PHE A 1 90 ? -1.111 -12.858 -2.251 1.00 84.81 90 PHE A N 1
ATOM 713 C CA . PHE A 1 90 ? -0.944 -13.534 -3.541 1.00 84.81 90 PHE A CA 1
ATOM 714 C C . PHE A 1 90 ? 0.110 -14.641 -3.470 1.00 84.81 90 PHE A C 1
ATOM 716 O O . PHE A 1 90 ? 1.104 -14.500 -2.757 1.00 84.81 90 PHE A O 1
ATOM 723 N N . TYR A 1 91 ? -0.069 -15.691 -4.274 1.00 82.25 91 TYR A N 1
ATOM 724 C CA . TYR A 1 91 ? 0.938 -16.740 -4.490 1.00 82.25 91 TYR A CA 1
ATOM 725 C C . TYR A 1 91 ? 2.237 -16.175 -5.069 1.00 82.25 91 TYR A C 1
ATOM 727 O O . TYR A 1 91 ? 2.168 -15.270 -5.903 1.00 82.25 91 TYR A O 1
ATOM 735 N N . GLU A 1 92 ? 3.403 -16.713 -4.688 1.00 84.69 92 GLU A N 1
ATOM 736 C CA . GLU A 1 92 ? 4.751 -16.226 -5.053 1.00 84.69 92 GLU A CA 1
ATOM 737 C C . GLU A 1 92 ? 5.016 -16.090 -6.562 1.00 84.69 92 GLU A C 1
ATOM 739 O O . GLU A 1 92 ? 5.795 -15.227 -6.970 1.00 84.69 92 GLU A O 1
ATOM 744 N N . GLU A 1 93 ? 4.265 -16.787 -7.401 1.00 86.88 93 GLU A N 1
ATOM 745 C CA . GLU A 1 93 ? 4.383 -16.789 -8.859 1.00 86.88 93 GLU A CA 1
ATOM 746 C C . GLU A 1 93 ? 3.677 -15.594 -9.522 1.00 86.88 93 GLU A C 1
ATOM 748 O O . GLU A 1 93 ? 4.008 -15.205 -10.642 1.00 86.88 93 GLU A O 1
ATOM 753 N N . VAL A 1 94 ? 2.718 -14.956 -8.836 1.00 84.12 94 VAL A N 1
ATOM 754 C CA . VAL A 1 94 ? 1.979 -13.806 -9.388 1.00 84.12 94 VAL A CA 1
ATOM 755 C C . VAL A 1 94 ? 2.906 -12.626 -9.686 1.00 84.12 94 VAL A C 1
ATOM 757 O O . VAL A 1 94 ? 3.615 -12.118 -8.814 1.00 84.12 94 VAL A O 1
ATOM 760 N N . ARG A 1 95 ? 2.883 -12.112 -10.912 1.00 81.44 95 ARG A N 1
ATOM 761 C CA . ARG A 1 95 ? 3.797 -11.034 -11.295 1.00 81.44 95 ARG A CA 1
ATOM 762 C C . ARG A 1 95 ? 3.416 -9.735 -10.587 1.00 81.44 95 ARG A C 1
ATOM 764 O O . ARG A 1 95 ? 2.243 -9.400 -10.436 1.00 81.44 95 ARG A O 1
ATOM 771 N N . GLN A 1 96 ? 4.419 -8.937 -10.225 1.00 83.94 96 GLN A N 1
ATOM 772 C CA . GLN A 1 96 ? 4.207 -7.649 -9.556 1.00 83.94 96 GLN A CA 1
ATOM 773 C C . GLN A 1 96 ? 3.306 -6.697 -10.364 1.00 83.94 96 GLN A C 1
ATOM 775 O O . GLN A 1 96 ? 2.531 -5.942 -9.781 1.00 83.94 96 GLN A O 1
ATOM 780 N N . VAL A 1 97 ? 3.370 -6.745 -11.699 1.00 78.69 97 VAL A N 1
ATOM 781 C CA . VAL A 1 97 ? 2.514 -5.931 -12.579 1.00 78.69 97 VAL A CA 1
ATOM 782 C C . VAL A 1 97 ? 1.024 -6.229 -12.389 1.00 78.69 97 VAL A C 1
ATOM 784 O O . VAL A 1 97 ? 0.215 -5.303 -12.404 1.00 78.69 97 VAL A O 1
ATOM 787 N N . ASP A 1 98 ? 0.665 -7.490 -12.147 1.00 82.75 98 ASP A N 1
ATOM 788 C CA . ASP A 1 98 ? -0.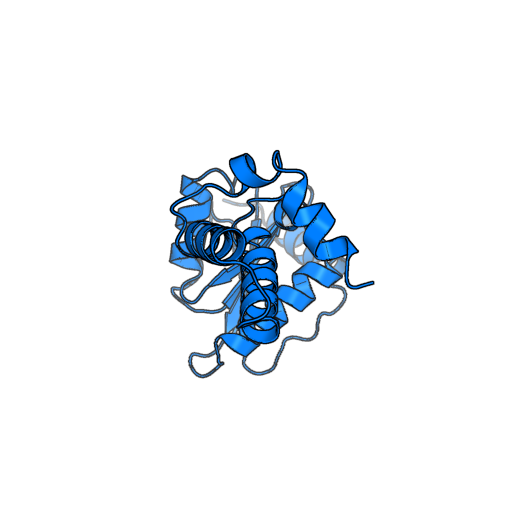723 -7.912 -11.962 1.00 82.75 98 ASP A CA 1
ATOM 789 C C . ASP A 1 98 ? -1.256 -7.401 -10.612 1.00 82.75 98 ASP A C 1
ATOM 791 O O . ASP A 1 98 ? -2.354 -6.847 -10.538 1.00 82.75 98 ASP A O 1
ATOM 795 N N . ILE A 1 99 ? -0.417 -7.445 -9.569 1.00 85.06 99 ILE A N 1
ATOM 796 C CA . ILE A 1 99 ? -0.711 -6.855 -8.253 1.00 85.06 99 ILE A CA 1
ATOM 797 C C . ILE A 1 99 ? -0.908 -5.336 -8.383 1.00 85.06 99 ILE A C 1
ATOM 799 O O . ILE A 1 99 ? -1.914 -4.797 -7.932 1.00 85.06 99 ILE A O 1
ATOM 803 N N . LEU A 1 100 ? 0.002 -4.626 -9.055 1.00 84.88 100 LEU A N 1
ATOM 804 C CA . LEU A 1 100 ? -0.120 -3.176 -9.261 1.00 84.88 100 LEU A CA 1
ATOM 805 C C . LEU A 1 100 ? -1.376 -2.802 -10.064 1.00 84.88 100 LEU A C 1
ATOM 807 O O . LEU A 1 100 ? -2.000 -1.771 -9.809 1.00 84.88 100 LEU A O 1
ATOM 811 N N . ASN A 1 101 ? -1.768 -3.623 -11.039 1.00 82.31 101 ASN A N 1
ATOM 812 C CA . ASN A 1 101 ? -3.010 -3.422 -11.780 1.00 82.31 101 ASN A CA 1
ATOM 813 C C . ASN A 1 101 ? -4.235 -3.579 -10.875 1.00 82.31 101 ASN A C 1
ATOM 815 O O . ASN A 1 101 ? -5.133 -2.734 -10.922 1.00 82.31 101 ASN A O 1
ATOM 819 N N . TYR A 1 102 ? -4.249 -4.596 -10.013 1.00 86.25 102 TYR A N 1
ATOM 820 C CA . TYR A 1 102 ? -5.343 -4.799 -9.069 1.00 86.25 102 TYR A CA 1
ATOM 821 C C . TYR A 1 102 ? -5.446 -3.659 -8.043 1.00 86.25 102 TYR A C 1
ATOM 823 O O . TYR A 1 102 ? -6.536 -3.140 -7.801 1.00 86.25 102 TYR A O 1
ATOM 831 N N . GLU A 1 103 ? -4.316 -3.155 -7.539 1.00 89.38 103 GLU A N 1
ATOM 832 C CA . GLU A 1 103 ? -4.269 -1.961 -6.684 1.00 89.38 103 GLU A CA 1
ATOM 833 C C . GLU A 1 103 ? -4.923 -0.753 -7.375 1.00 89.38 103 GLU A C 1
ATOM 835 O O . GLU A 1 103 ? -5.751 -0.056 -6.783 1.00 89.38 103 GLU A O 1
ATOM 840 N N . ARG A 1 104 ? -4.610 -0.510 -8.656 1.00 84.19 104 ARG A N 1
ATOM 841 C CA . ARG A 1 104 ? -5.221 0.593 -9.420 1.00 84.19 104 ARG A CA 1
ATOM 842 C C . ARG A 1 104 ? -6.731 0.431 -9.550 1.00 84.19 104 ARG A C 1
ATOM 844 O O . ARG A 1 104 ? -7.439 1.434 -9.449 1.00 84.19 104 ARG A O 1
ATOM 851 N N . ILE A 1 105 ? -7.213 -0.790 -9.787 1.00 86.00 105 ILE A N 1
ATOM 852 C CA . ILE A 1 105 ? -8.648 -1.094 -9.866 1.00 86.00 105 ILE A CA 1
ATOM 853 C C . ILE A 1 105 ? -9.320 -0.768 -8.531 1.00 86.00 105 ILE A C 1
ATOM 855 O O . ILE A 1 105 ? -10.311 -0.039 -8.520 1.00 86.00 105 ILE A O 1
ATOM 859 N N . LEU A 1 106 ? -8.749 -1.222 -7.414 1.00 87.88 106 LEU A N 1
ATOM 860 C CA . LEU A 1 106 ? -9.281 -0.955 -6.078 1.00 87.88 106 LEU A CA 1
ATOM 861 C C . LEU A 1 106 ? -9.289 0.539 -5.750 1.00 87.88 106 LEU A C 1
ATOM 863 O O . LEU A 1 106 ? -10.309 1.051 -5.303 1.00 87.88 106 LEU A O 1
ATOM 867 N N . ILE A 1 107 ? -8.216 1.278 -6.048 1.00 87.88 107 ILE A N 1
ATOM 868 C CA . ILE A 1 107 ? -8.202 2.731 -5.820 1.00 87.88 107 ILE A CA 1
ATOM 869 C C . ILE A 1 107 ? -9.271 3.432 -6.672 1.00 87.88 107 ILE A C 1
ATOM 871 O O . ILE A 1 107 ? -9.904 4.371 -6.195 1.00 87.88 107 ILE A O 1
ATOM 875 N N . ARG A 1 108 ? -9.489 3.006 -7.925 1.00 84.44 108 ARG A N 1
ATOM 876 C CA . ARG A 1 108 ? -10.541 3.578 -8.786 1.00 84.44 108 ARG A CA 1
ATOM 877 C C . ARG A 1 108 ? -11.938 3.298 -8.232 1.00 84.44 108 ARG A C 1
ATOM 879 O O . ARG A 1 108 ? -12.739 4.223 -8.161 1.00 84.44 108 ARG A O 1
ATOM 886 N N . LYS A 1 109 ? -12.209 2.054 -7.827 1.00 86.75 109 LYS A N 1
ATOM 887 C CA . LYS A 1 109 ? -13.521 1.634 -7.312 1.00 86.75 109 LYS A CA 1
ATOM 888 C C . LYS A 1 109 ? -13.832 2.248 -5.948 1.00 86.75 109 LYS A C 1
ATOM 890 O O . LYS A 1 109 ? -14.907 2.795 -5.752 1.00 86.75 109 LYS A O 1
ATOM 895 N N . LEU A 1 110 ? -12.879 2.184 -5.023 1.00 88.00 110 LEU A N 1
ATOM 896 C CA . LEU A 1 110 ? -13.096 2.523 -3.615 1.00 88.00 110 LEU A CA 1
ATOM 897 C C . LEU A 1 110 ? -12.787 3.990 -3.300 1.00 88.00 110 LEU A C 1
ATOM 899 O O . LEU A 1 110 ? -13.188 4.498 -2.259 1.00 88.00 110 LEU A O 1
ATOM 903 N N . SER A 1 111 ? -12.079 4.689 -4.195 1.00 87.50 111 SER A N 1
ATOM 904 C CA . SER A 1 111 ? -11.772 6.119 -4.077 1.00 87.50 111 SER A CA 1
ATOM 905 C C . SER A 1 111 ? -11.245 6.569 -2.692 1.00 87.50 111 SER A C 1
ATOM 907 O O . SER A 1 111 ? -11.705 7.597 -2.175 1.00 87.50 111 SER A O 1
ATOM 909 N N . PRO A 1 112 ? -10.259 5.858 -2.105 1.00 89.25 112 PRO A N 1
ATOM 910 C CA . PRO A 1 112 ? -9.744 6.128 -0.763 1.00 89.25 112 PRO A CA 1
ATOM 911 C C . PRO A 1 112 ? -9.198 7.546 -0.600 1.00 89.25 112 PRO A C 1
ATOM 913 O O . PRO A 1 112 ? -8.562 8.096 -1.504 1.00 89.25 112 PRO A O 1
ATOM 916 N N . ILE A 1 113 ? -9.439 8.121 0.580 1.00 86.69 113 ILE A N 1
ATOM 917 C CA . ILE A 1 113 ? -9.152 9.528 0.898 1.00 86.69 113 ILE A CA 1
ATOM 918 C C . ILE A 1 113 ? -7.659 9.826 0.717 1.00 86.69 113 ILE A C 1
ATOM 920 O O . ILE A 1 113 ? -7.285 10.772 0.024 1.00 86.69 113 ILE A O 1
ATOM 924 N N . LEU A 1 114 ? -6.794 8.973 1.266 1.00 84.62 114 LEU A N 1
ATOM 925 C CA . LEU A 1 114 ? -5.357 9.211 1.286 1.00 84.62 114 LEU A CA 1
ATOM 926 C C . LEU A 1 114 ? -4.687 8.967 -0.064 1.00 84.62 114 LEU A C 1
ATOM 928 O O . LEU A 1 114 ? -3.736 9.669 -0.376 1.00 84.62 114 LEU A O 1
ATOM 932 N N . ASN A 1 115 ? -5.191 8.077 -0.925 1.00 85.50 115 ASN A N 1
ATOM 933 C CA . ASN A 1 115 ? -4.610 7.909 -2.267 1.00 85.50 115 ASN A CA 1
ATOM 934 C C . ASN A 1 115 ? -4.900 9.085 -3.216 1.00 85.50 115 ASN A C 1
ATOM 936 O O . ASN A 1 115 ? -4.312 9.137 -4.300 1.00 85.50 115 ASN A O 1
ATOM 940 N N . LYS A 1 116 ? -5.810 9.999 -2.851 1.00 70.75 116 LYS A N 1
ATOM 941 C CA . LYS A 1 116 ? -6.123 11.208 -3.631 1.00 70.75 116 LYS A CA 1
ATOM 942 C C . LYS A 1 116 ? -5.151 12.356 -3.353 1.00 70.75 116 LYS A C 1
ATOM 944 O O . LYS A 1 116 ? -5.017 13.241 -4.195 1.00 70.75 116 LYS A O 1
ATOM 949 N N . HIS A 1 117 ? -4.473 12.358 -2.203 1.00 61.03 117 HIS A N 1
ATOM 950 C CA . HIS A 1 117 ? -3.604 13.467 -1.826 1.00 61.03 117 HIS A CA 1
ATOM 951 C C . HIS A 1 117 ? -2.269 13.447 -2.597 1.00 61.03 117 HIS A C 1
ATOM 953 O O . HIS A 1 117 ? -1.614 12.401 -2.688 1.00 61.03 117 HIS A O 1
ATOM 959 N N . PRO A 1 118 ? -1.815 14.596 -3.134 1.00 47.12 118 PRO A N 1
ATOM 960 C CA . PRO A 1 118 ? -0.489 14.703 -3.731 1.00 47.12 118 PRO A CA 1
ATOM 961 C C . PRO A 1 118 ? 0.585 14.442 -2.664 1.00 47.12 118 PRO A C 1
ATOM 963 O O . PRO A 1 118 ? 0.676 15.162 -1.676 1.00 47.12 118 PRO A O 1
ATOM 966 N N . GLY A 1 119 ? 1.398 13.399 -2.868 1.00 49.03 119 GLY A N 1
ATOM 967 C CA . GLY A 1 119 ? 2.442 12.973 -1.923 1.00 49.03 119 GLY A CA 1
ATOM 968 C C . GLY A 1 119 ? 2.124 11.694 -1.144 1.00 49.03 119 GLY A C 1
ATOM 969 O O . GLY A 1 119 ? 2.985 11.211 -0.412 1.00 49.03 119 GLY A O 1
ATOM 970 N N . ALA A 1 120 ? 0.939 11.106 -1.332 1.00 47.22 120 ALA A N 1
ATOM 971 C CA . ALA A 1 120 ? 0.601 9.834 -0.713 1.00 47.22 120 ALA A CA 1
ATOM 972 C C . ALA A 1 120 ? 1.548 8.705 -1.170 1.00 47.22 120 ALA A C 1
ATOM 974 O O . ALA A 1 120 ? 1.853 8.589 -2.367 1.00 47.22 120 ALA A O 1
ATOM 975 N N . PRO A 1 121 ? 2.011 7.837 -0.250 1.00 45.34 121 PRO A N 1
ATOM 976 C CA . PRO A 1 121 ? 2.806 6.675 -0.624 1.00 45.34 121 PRO A CA 1
ATOM 977 C C . PRO A 1 121 ? 1.993 5.836 -1.624 1.00 45.34 121 PRO A C 1
ATOM 979 O O . PRO A 1 121 ? 0.817 5.604 -1.406 1.00 45.34 121 PRO A O 1
ATOM 982 N N . GLY A 1 122 ? 2.556 5.409 -2.753 1.00 44.22 122 GLY A N 1
ATOM 983 C CA . GLY A 1 122 ? 1.849 4.552 -3.731 1.00 44.22 122 GLY A CA 1
ATOM 984 C C . GLY A 1 122 ? 1.171 5.271 -4.908 1.00 44.22 122 GLY A C 1
ATOM 985 O O . GLY A 1 122 ? 0.965 4.661 -5.951 1.00 44.22 122 GLY A O 1
ATOM 986 N N . ARG A 1 123 ? 0.949 6.588 -4.838 1.00 46.16 123 ARG A N 1
ATOM 987 C CA . ARG A 1 123 ? 0.805 7.425 -6.039 1.00 46.16 123 ARG A CA 1
ATOM 988 C C . ARG A 1 123 ? 1.701 8.627 -5.883 1.00 46.16 123 ARG A C 1
ATOM 990 O O . ARG A 1 123 ? 1.285 9.689 -5.424 1.00 46.16 123 ARG A O 1
ATOM 997 N N . SER A 1 124 ? 2.940 8.505 -6.333 1.00 43.38 124 SER A N 1
ATOM 998 C CA . SER A 1 124 ? 3.631 9.721 -6.709 1.00 43.38 124 SER A CA 1
ATOM 999 C C . SER A 1 124 ? 2.903 10.234 -7.953 1.00 43.38 124 SER A C 1
ATOM 1001 O O . SER A 1 124 ? 3.186 9.839 -9.075 1.00 43.38 124 SER A O 1
ATOM 1003 N N . TRP A 1 125 ? 1.960 11.155 -7.751 1.00 48.41 125 TRP A N 1
ATOM 1004 C CA . TRP A 1 125 ? 1.590 12.135 -8.771 1.00 48.41 125 TRP A CA 1
ATOM 1005 C C . TRP A 1 125 ? 2.860 12.629 -9.480 1.00 48.41 125 TRP A C 1
ATOM 1007 O O . TRP A 1 125 ? 2.908 12.706 -10.696 1.00 48.41 125 TRP A O 1
ATOM 1017 N N . ARG A 1 126 ? 3.955 12.777 -8.722 1.00 52.06 126 ARG A N 1
ATOM 1018 C CA . ARG A 1 126 ? 5.312 12.927 -9.245 1.00 52.06 126 ARG A CA 1
ATOM 1019 C C . ARG A 1 126 ? 5.766 11.813 -10.208 1.00 52.06 126 ARG A C 1
ATOM 1021 O O . ARG A 1 126 ? 6.239 12.179 -11.260 1.00 52.06 126 ARG A O 1
ATOM 1028 N N . SER A 1 127 ? 5.659 10.511 -9.931 1.00 56.47 127 SER A N 1
ATOM 1029 C CA . SER A 1 127 ? 6.061 9.471 -10.904 1.00 56.47 127 SER A CA 1
ATOM 1030 C C . SER A 1 127 ? 5.182 9.479 -12.148 1.00 56.47 127 SER A C 1
ATOM 1032 O O . SER A 1 127 ? 5.704 9.332 -13.244 1.00 56.47 127 SER A O 1
ATOM 1034 N N . GLU A 1 128 ? 3.877 9.738 -12.024 1.00 59.38 128 GLU A N 1
ATOM 1035 C CA . GLU A 1 128 ? 3.013 9.877 -13.202 1.00 59.38 128 GLU A CA 1
ATOM 1036 C C . GLU A 1 128 ? 3.388 11.116 -14.037 1.00 59.38 128 GLU A C 1
ATOM 1038 O O . GLU A 1 128 ? 3.513 11.022 -15.255 1.00 59.38 128 GLU A O 1
ATOM 1043 N N . GLN A 1 129 ? 3.630 12.265 -13.396 1.00 63.12 129 GLN A N 1
ATOM 1044 C CA . GLN A 1 129 ? 4.088 13.488 -14.065 1.00 63.12 129 GLN A CA 1
ATOM 1045 C C . GLN A 1 129 ? 5.494 13.328 -14.652 1.00 63.12 129 GLN A C 1
ATOM 1047 O O . GLN A 1 129 ? 5.727 13.761 -15.770 1.00 63.12 129 GLN A O 1
ATOM 1052 N N . LEU A 1 130 ? 6.416 12.669 -13.946 1.00 66.25 130 LEU A N 1
ATOM 1053 C CA . LEU A 1 130 ? 7.763 12.377 -14.440 1.00 66.25 130 LEU A CA 1
ATOM 1054 C C . LEU A 1 130 ? 7.723 11.380 -15.601 1.00 66.25 130 LEU A C 1
ATOM 1056 O O . LEU A 1 130 ? 8.462 11.564 -16.554 1.00 66.25 130 LEU A O 1
ATOM 1060 N N . SER A 1 131 ? 6.831 10.386 -15.574 1.00 64.50 131 SER A N 1
ATOM 1061 C CA . SER A 1 131 ? 6.641 9.454 -16.694 1.00 64.50 131 SER A CA 1
ATOM 1062 C C . SER A 1 131 ? 6.088 10.173 -17.925 1.00 64.50 131 SER A C 1
ATOM 1064 O O . SER A 1 131 ? 6.561 9.950 -19.033 1.00 64.50 131 SER A O 1
ATOM 1066 N N . LYS A 1 132 ? 5.123 11.088 -17.741 1.00 70.38 132 LYS A N 1
ATOM 1067 C CA . LYS A 1 132 ? 4.612 11.947 -18.824 1.00 70.38 132 LYS A CA 1
ATOM 1068 C C . LYS A 1 132 ? 5.682 12.907 -19.345 1.00 70.38 132 LYS A C 1
ATOM 1070 O O . LYS A 1 132 ? 5.764 13.122 -20.548 1.00 70.38 132 LYS A O 1
ATOM 1075 N N . LEU A 1 133 ? 6.508 13.458 -18.457 1.00 71.50 133 LEU A N 1
ATOM 1076 C CA . LEU A 1 133 ? 7.610 14.353 -18.809 1.00 71.50 133 LEU A CA 1
ATOM 1077 C C . LEU A 1 133 ? 8.716 13.615 -19.573 1.00 71.50 133 LEU A C 1
ATOM 1079 O O . LEU A 1 133 ? 9.241 14.151 -20.543 1.00 71.50 133 LEU A O 1
ATOM 1083 N N . GLN A 1 134 ? 9.027 12.382 -19.166 1.00 77.06 134 GLN A N 1
ATOM 1084 C CA . GLN A 1 134 ? 9.956 11.499 -19.864 1.00 77.06 134 GLN A CA 1
ATOM 1085 C C . GLN A 1 134 ? 9.434 11.181 -21.267 1.00 77.06 134 GLN A C 1
ATOM 1087 O O . GLN A 1 134 ? 10.113 11.474 -22.240 1.00 77.06 134 GLN A O 1
ATOM 1092 N N . ALA A 1 135 ? 8.189 10.707 -21.383 1.00 73.62 135 ALA A N 1
ATOM 1093 C CA . ALA A 1 135 ? 7.575 10.414 -22.678 1.00 73.62 135 ALA A CA 1
ATOM 1094 C C . ALA A 1 135 ? 7.525 11.646 -23.600 1.00 73.62 135 ALA A C 1
ATOM 1096 O O . ALA A 1 135 ? 7.744 11.532 -24.803 1.00 73.62 135 ALA A O 1
ATOM 1097 N N . PHE A 1 136 ? 7.272 12.835 -23.043 1.00 75.38 136 PHE A N 1
ATOM 1098 C CA . PHE A 1 136 ? 7.330 14.095 -23.784 1.00 75.38 136 PHE A CA 1
ATOM 1099 C C . PHE A 1 136 ? 8.749 14.422 -24.267 1.00 75.38 136 PHE A C 1
ATOM 1101 O O . PHE A 1 136 ? 8.914 14.812 -25.421 1.00 75.38 136 PHE A O 1
ATOM 1108 N N . SER A 1 137 ? 9.760 14.261 -23.407 1.00 77.31 137 SER A N 1
ATOM 1109 C CA . SER A 1 137 ? 11.170 14.460 -23.762 1.00 77.31 137 SER A CA 1
ATOM 1110 C C . SER A 1 137 ? 11.607 13.511 -24.871 1.00 77.31 137 SER A C 1
ATOM 1112 O O . SER A 1 137 ? 12.243 13.948 -25.822 1.00 77.31 137 SER A O 1
ATOM 1114 N N . ASP A 1 138 ? 11.238 12.237 -24.765 1.00 79.06 138 ASP A N 1
ATOM 1115 C CA . ASP A 1 138 ? 11.605 11.210 -25.740 1.00 79.06 138 ASP A CA 1
ATOM 1116 C C . ASP A 1 138 ? 10.937 11.482 -27.095 1.00 79.06 138 ASP A C 1
ATOM 1118 O O . ASP A 1 138 ? 11.577 11.394 -28.138 1.00 79.06 138 ASP A O 1
ATOM 1122 N N . HIS A 1 139 ? 9.663 11.892 -27.089 1.00 79.62 139 HIS A N 1
ATOM 1123 C CA . HIS A 1 139 ? 8.930 12.219 -28.315 1.00 79.62 139 HIS A CA 1
ATOM 1124 C C . HIS A 1 139 ? 9.432 13.497 -29.006 1.00 79.62 139 HIS A C 1
ATOM 1126 O O . HIS A 1 139 ? 9.350 13.607 -30.225 1.00 79.62 139 HIS A O 1
ATOM 1132 N N . ASN A 1 140 ? 9.952 14.463 -28.243 1.00 73.38 140 ASN A N 1
ATOM 1133 C CA . ASN A 1 140 ? 10.425 15.757 -28.754 1.00 73.38 140 ASN A CA 1
ATOM 1134 C C . ASN A 1 140 ? 11.955 15.869 -28.757 1.00 7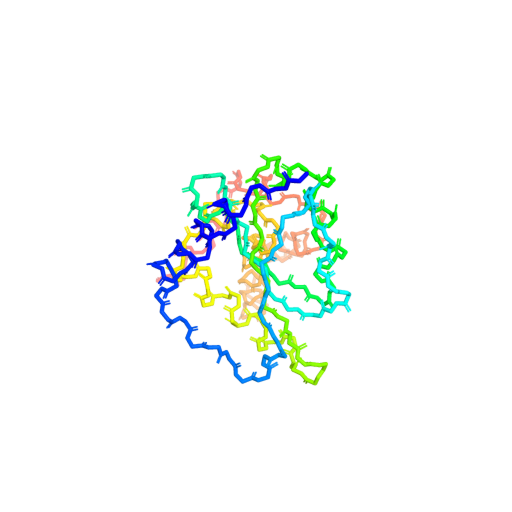3.38 140 ASN A C 1
ATOM 1136 O O . ASN A 1 140 ? 12.507 16.976 -28.770 1.00 73.38 140 ASN A O 1
ATOM 1140 N N . GLN A 1 141 ? 12.655 14.736 -28.725 1.00 74.94 141 GLN A N 1
ATOM 1141 C CA . GLN A 1 141 ? 14.108 14.709 -28.712 1.00 74.94 141 GLN A CA 1
ATOM 1142 C C . GLN A 1 141 ? 14.649 15.395 -29.980 1.00 74.94 141 GLN A C 1
ATOM 1144 O O . GLN A 1 141 ? 14.325 15.010 -31.099 1.00 74.94 141 GLN A O 1
ATOM 1149 N N . GLY A 1 142 ? 15.441 16.457 -29.801 1.00 75.12 142 GLY A N 1
ATOM 1150 C CA . GLY A 1 142 ? 15.967 17.284 -30.899 1.00 75.12 142 GLY A CA 1
ATOM 1151 C C . GLY A 1 142 ? 15.107 18.495 -31.290 1.00 75.12 142 GLY A C 1
ATOM 1152 O O . GLY A 1 142 ? 15.601 19.372 -31.990 1.00 75.12 142 GLY A O 1
ATOM 1153 N N . LEU A 1 143 ? 13.864 18.593 -30.802 1.00 73.94 143 LEU A N 1
ATOM 1154 C CA . LEU A 1 143 ? 13.000 19.776 -30.960 1.00 73.94 143 LEU A CA 1
ATOM 1155 C C . LEU A 1 143 ? 13.031 20.695 -29.730 1.00 73.94 143 LEU A C 1
ATOM 1157 O O . LEU A 1 143 ? 12.695 21.877 -29.812 1.00 73.94 143 LEU A O 1
ATOM 1161 N N . LEU A 1 144 ? 13.431 20.156 -28.578 1.00 72.44 144 LEU A N 1
ATOM 1162 C CA . LEU A 1 144 ? 13.620 20.924 -27.354 1.00 72.44 144 LEU A CA 1
ATOM 1163 C C . LEU A 1 144 ? 14.928 21.718 -27.417 1.00 72.44 144 LEU A C 1
ATOM 1165 O O . LEU A 1 144 ? 15.984 21.182 -27.751 1.00 72.44 144 LEU A O 1
ATOM 1169 N N . ASN A 1 145 ? 14.872 22.998 -27.043 1.00 79.38 145 ASN A N 1
ATOM 1170 C CA . ASN A 1 145 ? 16.088 23.783 -26.855 1.00 79.38 145 ASN A CA 1
ATOM 1171 C C . ASN A 1 145 ? 16.908 23.251 -25.663 1.00 79.38 145 ASN A C 1
ATOM 1173 O O . ASN A 1 145 ? 16.395 22.563 -24.772 1.00 79.38 145 ASN A O 1
ATOM 1177 N N . SER A 1 146 ? 18.198 23.588 -25.645 1.00 75.25 146 SER A N 1
ATOM 1178 C CA . SER A 1 146 ? 19.155 23.113 -24.639 1.00 75.25 146 SER A CA 1
ATOM 1179 C C . SER A 1 146 ? 18.714 23.424 -23.205 1.00 75.25 146 SER A C 1
ATOM 1181 O O . SER A 1 146 ? 18.833 22.568 -22.328 1.00 75.25 146 SER A O 1
ATOM 1183 N N . GLU A 1 147 ? 18.136 24.603 -22.965 1.00 75.56 147 GLU A N 1
ATOM 1184 C CA . GLU A 1 147 ? 17.631 25.006 -21.648 1.00 75.56 147 GLU A CA 1
ATOM 1185 C C . GLU A 1 147 ? 16.482 24.111 -21.162 1.00 75.56 147 GLU A C 1
ATOM 1187 O O . GLU A 1 147 ? 16.502 23.632 -20.026 1.00 75.56 147 GLU A O 1
ATOM 1192 N N . SER A 1 148 ? 15.509 23.821 -22.030 1.00 72.56 148 SER A N 1
ATOM 1193 C CA . SER A 1 148 ? 14.364 22.959 -21.708 1.00 72.56 148 SER A CA 1
ATOM 1194 C C . SER A 1 148 ? 14.809 21.525 -21.429 1.00 72.56 148 SER A C 1
ATOM 1196 O O . SER A 1 148 ? 14.330 20.901 -20.480 1.00 72.56 148 SER A O 1
ATOM 1198 N N . GLN A 1 149 ? 15.773 21.019 -22.203 1.00 75.94 149 GLN A N 1
ATOM 1199 C CA . GLN A 1 149 ? 16.319 19.673 -22.033 1.00 75.94 149 GLN A CA 1
ATOM 1200 C C . GLN A 1 149 ? 17.063 19.527 -20.695 1.00 75.94 149 GLN A C 1
ATOM 1202 O O . GLN A 1 149 ? 16.831 18.573 -19.950 1.00 75.94 149 GLN A O 1
ATOM 1207 N N . ILE A 1 150 ? 17.914 20.500 -20.346 1.00 77.69 150 ILE A N 1
ATOM 1208 C CA . ILE A 1 150 ? 18.634 20.536 -19.062 1.00 77.69 150 ILE A CA 1
ATOM 1209 C C . ILE A 1 150 ? 17.643 20.599 -17.894 1.00 77.69 150 ILE A C 1
ATOM 1211 O O . ILE A 1 150 ? 17.806 19.901 -16.890 1.00 77.69 150 ILE A O 1
ATOM 1215 N N . MET A 1 151 ? 16.591 21.405 -18.026 1.00 72.88 151 MET A N 1
ATOM 1216 C CA . MET A 1 151 ? 15.577 21.578 -16.990 1.00 72.88 151 MET A CA 1
ATOM 1217 C C . MET A 1 151 ? 14.776 20.292 -16.740 1.00 72.88 151 MET A C 1
ATOM 1219 O O . MET A 1 151 ? 14.611 19.887 -15.586 1.00 72.88 151 MET A O 1
ATOM 1223 N N . ILE A 1 152 ? 14.341 19.609 -17.803 1.00 76.00 152 ILE A N 1
ATOM 1224 C CA . ILE A 1 152 ? 13.661 18.308 -17.716 1.00 76.00 152 ILE A CA 1
ATOM 1225 C C . ILE A 1 152 ? 14.578 17.266 -17.062 1.00 76.00 152 ILE A C 1
ATOM 1227 O O . ILE A 1 152 ? 14.171 16.601 -16.106 1.00 76.00 152 ILE A O 1
ATOM 1231 N N . ASN A 1 153 ? 15.843 17.194 -17.481 1.00 78.31 153 ASN A N 1
ATOM 1232 C CA . ASN A 1 153 ? 16.825 16.270 -16.908 1.00 78.31 153 ASN A CA 1
ATOM 1233 C C . ASN A 1 153 ? 17.073 16.531 -15.413 1.00 78.31 153 ASN A C 1
ATOM 1235 O O . ASN A 1 153 ? 17.204 15.593 -14.623 1.00 78.31 153 ASN A O 1
ATOM 1239 N N . ASN A 1 154 ? 17.084 17.794 -14.982 1.00 76.31 154 ASN A N 1
ATOM 1240 C CA . ASN A 1 154 ? 17.224 18.162 -13.571 1.00 76.31 154 ASN A CA 1
ATOM 1241 C C . ASN A 1 154 ? 15.998 17.773 -12.719 1.00 76.31 154 ASN A C 1
ATOM 1243 O O . ASN A 1 154 ? 16.150 17.442 -11.540 1.00 76.31 154 ASN A O 1
ATOM 1247 N N . LEU A 1 155 ? 14.790 17.764 -13.295 1.00 71.94 155 LEU A N 1
ATOM 1248 C CA . LEU A 1 155 ? 13.572 17.294 -12.618 1.00 71.94 155 LEU A CA 1
ATOM 1249 C C . LEU A 1 155 ? 13.515 15.770 -12.514 1.00 71.94 155 LEU A C 1
ATOM 1251 O O . LEU A 1 155 ? 13.183 15.244 -11.445 1.00 71.94 155 LEU A O 1
ATOM 1255 N N . LEU A 1 156 ? 13.857 15.076 -13.604 1.00 73.75 156 LEU A N 1
ATOM 1256 C CA . LEU A 1 156 ? 13.911 13.613 -13.679 1.00 73.75 156 LEU A CA 1
ATOM 1257 C C . LEU A 1 156 ? 14.981 13.045 -12.740 1.00 73.75 156 LEU A C 1
ATOM 1259 O O . LEU A 1 156 ? 14.712 12.102 -12.002 1.00 73.75 156 LEU A O 1
ATOM 1263 N N . SER A 1 157 ? 16.155 13.682 -12.685 1.00 76.00 157 SER A N 1
ATOM 1264 C CA . SER A 1 157 ? 17.243 13.316 -11.761 1.00 76.00 157 SER A CA 1
ATOM 1265 C C . SER A 1 157 ? 17.001 13.742 -10.309 1.00 76.00 157 SER A C 1
ATOM 1267 O O . SER A 1 157 ? 17.785 13.406 -9.425 1.00 76.00 157 SER A O 1
ATOM 1269 N N . GLY A 1 158 ? 15.934 14.500 -10.036 1.00 68.56 158 GLY A N 1
ATOM 1270 C CA . GLY A 1 158 ? 15.594 14.961 -8.692 1.00 68.56 158 GLY A CA 1
ATOM 1271 C C . GLY A 1 158 ? 16.500 16.060 -8.130 1.00 68.56 158 GLY A C 1
ATOM 1272 O O . GLY A 1 158 ? 16.316 16.430 -6.970 1.00 68.56 158 GLY A O 1
ATOM 1273 N N . LYS A 1 159 ? 17.414 16.617 -8.939 1.00 72.94 159 LYS A N 1
ATOM 1274 C CA . LYS A 1 159 ? 18.257 17.773 -8.584 1.00 72.94 159 LYS A CA 1
ATOM 1275 C C . LYS A 1 159 ? 17.433 19.029 -8.287 1.00 72.94 159 LYS A C 1
ATOM 1277 O O . LYS A 1 159 ? 17.859 19.866 -7.499 1.00 72.94 159 LYS A O 1
ATOM 1282 N N . VAL A 1 160 ? 16.240 19.138 -8.876 1.00 69.19 160 VAL A N 1
ATOM 1283 C CA . VAL A 1 160 ? 15.265 20.206 -8.605 1.00 69.19 160 VAL A CA 1
ATOM 1284 C C . VAL A 1 160 ? 13.987 19.599 -8.026 1.00 69.19 160 VAL A C 1
ATOM 1286 O O . VAL A 1 160 ? 13.474 18.589 -8.521 1.00 69.19 160 VAL A O 1
ATOM 1289 N N . LYS A 1 161 ? 13.439 20.199 -6.958 1.00 62.38 161 LYS A N 1
ATOM 1290 C CA . LYS A 1 161 ? 12.161 19.742 -6.395 1.00 62.38 161 LYS A CA 1
ATOM 1291 C C . LYS A 1 161 ? 11.019 20.261 -7.265 1.00 62.38 161 LYS A C 1
ATOM 1293 O O . LYS A 1 161 ? 10.922 21.444 -7.553 1.00 62.38 161 LYS A O 1
ATOM 1298 N N . TYR A 1 162 ? 10.085 19.376 -7.606 1.00 57.59 162 TYR A N 1
ATOM 1299 C CA . TYR A 1 162 ? 8.933 19.702 -8.455 1.00 57.59 162 TYR A CA 1
ATOM 1300 C C . TYR A 1 162 ? 8.075 20.868 -7.912 1.00 57.59 162 TYR A C 1
ATOM 1302 O O . TYR A 1 162 ? 7.500 21.636 -8.676 1.00 57.59 162 TYR A O 1
ATOM 1310 N N . LYS A 1 163 ? 7.997 21.049 -6.586 1.00 54.75 163 LYS A N 1
ATOM 1311 C CA . LYS A 1 163 ? 7.276 22.182 -5.977 1.00 54.75 163 LYS A CA 1
ATOM 1312 C C . LYS A 1 163 ? 7.880 23.547 -6.341 1.00 54.75 163 LYS A C 1
ATOM 1314 O O . LYS A 1 163 ? 7.137 24.501 -6.525 1.00 54.75 163 LYS A O 1
ATOM 1319 N N . ASP A 1 164 ? 9.197 23.600 -6.530 1.00 54.34 164 ASP A N 1
ATOM 1320 C CA . ASP A 1 164 ? 9.923 24.808 -6.935 1.00 54.34 164 ASP A CA 1
ATOM 1321 C C . ASP A 1 164 ? 9.723 25.074 -8.442 1.00 54.34 164 ASP A C 1
ATOM 1323 O O . ASP A 1 164 ? 9.998 26.154 -8.952 1.00 54.34 164 ASP A O 1
ATOM 1327 N N . PHE A 1 165 ? 9.175 24.085 -9.152 1.00 55.41 165 PHE A N 1
ATOM 1328 C CA . PHE A 1 165 ? 8.930 24.097 -10.583 1.00 55.41 165 PHE A CA 1
ATOM 1329 C C . PHE A 1 165 ? 7.483 24.468 -10.957 1.00 55.41 165 PHE A C 1
ATOM 1331 O O . PHE A 1 165 ? 7.276 25.096 -11.993 1.00 55.41 165 PHE A O 1
ATOM 1338 N N . ILE A 1 166 ? 6.488 24.194 -10.097 1.00 49.06 166 ILE A N 1
ATOM 1339 C CA . ILE A 1 166 ? 5.091 24.670 -10.260 1.00 49.06 166 ILE A CA 1
ATOM 1340 C C . ILE A 1 166 ? 5.019 26.208 -10.303 1.00 49.06 166 ILE A C 1
ATOM 1342 O O . ILE A 1 166 ? 4.132 26.770 -10.942 1.00 49.06 166 ILE A O 1
ATOM 1346 N N . VAL A 1 167 ? 5.985 26.897 -9.686 1.00 43.03 167 VAL A N 1
ATOM 1347 C CA . VAL A 1 167 ? 6.105 28.364 -9.742 1.00 43.03 167 VAL A CA 1
ATOM 1348 C C . VAL A 1 167 ? 6.541 28.850 -11.134 1.00 43.03 167 VAL A C 1
ATOM 1350 O O . VAL A 1 167 ? 6.252 29.981 -11.524 1.00 43.03 167 VAL A O 1
ATOM 1353 N N . SER A 1 168 ? 7.167 27.994 -11.946 1.00 46.53 168 SER A N 1
ATOM 1354 C CA . SER A 1 168 ? 7.555 28.353 -13.306 1.00 46.53 168 SER A CA 1
ATOM 1355 C C . SER A 1 168 ? 6.369 28.179 -14.267 1.00 46.53 168 SER A C 1
ATOM 1357 O O . SER A 1 168 ? 5.955 27.073 -14.612 1.00 46.53 168 SER A O 1
ATOM 1359 N N . ARG A 1 169 ? 5.826 29.300 -14.767 1.00 50.44 169 ARG A N 1
ATOM 1360 C CA . ARG A 1 169 ? 4.787 29.371 -15.824 1.00 50.44 169 ARG A CA 1
ATOM 1361 C C . ARG A 1 169 ? 5.128 28.583 -17.110 1.00 50.44 169 ARG A C 1
ATOM 1363 O O . ARG A 1 169 ? 4.283 28.476 -17.998 1.00 50.44 169 ARG A O 1
ATOM 1370 N N . ASN A 1 170 ? 6.337 28.039 -17.223 1.00 52.47 170 ASN A N 1
ATOM 1371 C CA . ASN A 1 170 ? 6.900 27.467 -18.439 1.00 52.47 170 ASN A CA 1
ATOM 1372 C C . ASN A 1 170 ? 6.431 26.031 -18.724 1.00 52.47 170 ASN A C 1
ATOM 1374 O O . ASN A 1 170 ? 6.176 25.734 -19.887 1.00 52.47 170 ASN A O 1
ATOM 1378 N N . LEU A 1 171 ? 6.194 25.165 -17.723 1.00 53.53 171 LEU A N 1
ATOM 1379 C CA . LEU A 1 171 ? 5.693 23.804 -18.011 1.00 53.53 171 LEU A CA 1
ATOM 1380 C C . LEU A 1 171 ? 4.232 23.807 -18.485 1.00 53.53 171 LEU A C 1
ATOM 1382 O O . LEU A 1 171 ? 3.876 23.121 -19.437 1.00 53.53 171 LEU A O 1
ATOM 1386 N N . LEU A 1 172 ? 3.387 24.635 -17.866 1.00 51.50 172 LEU A N 1
ATOM 1387 C CA . LEU A 1 172 ? 1.997 24.822 -18.298 1.00 51.50 172 LEU A CA 1
ATOM 1388 C C . LEU A 1 172 ? 1.904 25.424 -19.707 1.00 51.50 172 LEU A C 1
ATOM 1390 O O . LEU A 1 172 ? 0.955 25.122 -20.426 1.00 51.50 172 LEU A O 1
ATOM 1394 N N . LYS A 1 173 ? 2.877 26.255 -20.110 1.00 56.97 173 LYS A N 1
ATOM 1395 C CA . LYS A 1 173 ? 2.994 26.748 -21.490 1.00 56.97 173 LYS A CA 1
ATOM 1396 C C . LYS A 1 173 ? 3.448 25.642 -22.445 1.00 56.97 173 LYS A C 1
ATOM 1398 O O . LYS A 1 173 ? 2.781 25.442 -23.450 1.00 56.97 173 LYS A O 1
ATOM 1403 N N . LEU A 1 174 ? 4.489 24.879 -22.099 1.00 54.66 174 LEU A N 1
ATOM 1404 C CA . LEU A 1 174 ? 4.972 23.740 -22.896 1.00 54.66 174 LEU A CA 1
ATOM 1405 C C . LEU A 1 174 ? 3.872 22.698 -23.151 1.00 54.66 174 LEU A C 1
ATOM 1407 O O . LEU A 1 174 ? 3.713 22.235 -24.273 1.00 54.66 174 LEU A O 1
ATOM 1411 N N . MET A 1 175 ? 3.048 22.391 -22.146 1.00 49.75 175 MET A N 1
ATOM 1412 C CA . MET A 1 175 ? 1.937 21.440 -22.286 1.00 49.75 175 MET A CA 1
ATOM 1413 C C . MET A 1 175 ? 0.705 22.008 -23.015 1.00 49.75 175 MET A C 1
ATOM 1415 O O . MET A 1 175 ? -0.140 21.235 -23.456 1.00 49.75 175 MET A O 1
ATOM 1419 N N . LYS A 1 176 ? 0.566 23.337 -23.133 1.00 50.44 176 LYS A N 1
ATOM 1420 C CA . LYS A 1 176 ? -0.536 23.986 -23.874 1.00 50.44 176 LYS A CA 1
ATOM 1421 C C . LYS A 1 176 ? -0.244 24.179 -25.362 1.00 50.44 176 LYS A C 1
ATOM 1423 O O . LYS A 1 176 ? -1.191 24.361 -26.113 1.00 50.44 176 LYS A O 1
ATOM 1428 N N . ILE A 1 177 ? 1.024 24.146 -25.775 1.00 47.75 177 ILE A N 1
ATOM 1429 C CA . ILE A 1 177 ? 1.442 24.342 -27.174 1.00 47.75 177 ILE A CA 1
ATOM 1430 C C . ILE A 1 177 ? 1.051 23.151 -28.077 1.00 47.75 177 ILE A C 1
ATOM 1432 O O . ILE A 1 177 ? 1.002 23.307 -29.288 1.00 47.75 177 ILE A O 1
ATOM 1436 N N . PHE A 1 178 ? 0.695 21.994 -27.505 1.00 41.03 178 PHE A N 1
ATOM 1437 C CA . PHE A 1 178 ? 0.377 20.765 -28.248 1.00 41.03 178 PHE A CA 1
ATOM 1438 C C . PHE A 1 178 ? -1.063 20.260 -28.034 1.00 41.03 178 PHE A C 1
ATOM 1440 O O . PHE A 1 178 ? -1.295 19.052 -27.983 1.00 41.03 178 PHE A O 1
ATOM 1447 N N . ARG A 1 179 ? -2.025 21.174 -27.856 1.00 39.53 179 ARG A N 1
ATOM 1448 C CA . ARG A 1 179 ? -3.459 20.859 -27.975 1.00 39.53 179 ARG A CA 1
ATOM 1449 C C . ARG A 1 179 ? -3.974 21.187 -29.362 1.00 39.53 179 ARG A C 1
ATOM 1451 O O . ARG A 1 179 ? -3.561 22.246 -29.877 1.00 39.53 179 ARG A O 1
#